Protein AF-A0A4W6DN76-F1 (afdb_monomer_lite)

Structure (mmCIF, N/CA/C/O backbone):
data_AF-A0A4W6DN76-F1
#
_entry.id   AF-A0A4W6DN76-F1
#
loop_
_atom_site.group_PDB
_atom_site.id
_atom_site.type_symbol
_atom_site.label_atom_id
_atom_site.label_alt_id
_atom_site.label_comp_id
_atom_site.label_asym_id
_atom_site.label_entity_id
_atom_site.label_seq_id
_atom_site.pdbx_PDB_ins_code
_atom_site.Cartn_x
_atom_site.Cartn_y
_atom_site.Cartn_z
_atom_site.occupancy
_atom_site.B_iso_or_equiv
_atom_site.auth_seq_id
_atom_site.auth_comp_id
_atom_site.auth_asym_id
_atom_site.auth_atom_id
_atom_site.pdbx_PDB_model_num
ATOM 1 N N . PRO A 1 1 ? 20.390 -50.472 50.855 1.00 41.38 1 PRO A N 1
ATOM 2 C CA . PRO A 1 1 ? 21.170 -49.741 49.828 1.00 41.38 1 PRO A CA 1
ATOM 3 C C . PRO A 1 1 ? 20.383 -49.609 48.509 1.00 41.38 1 PRO A C 1
ATOM 5 O O . PRO A 1 1 ? 20.386 -50.515 47.685 1.00 41.38 1 PRO A O 1
ATOM 8 N N . ARG A 1 2 ? 19.656 -48.501 48.333 1.00 34.47 2 ARG A N 1
ATOM 9 C CA . ARG A 1 2 ? 19.094 -48.092 47.037 1.00 34.47 2 ARG A CA 1
ATOM 10 C C . ARG A 1 2 ? 19.470 -46.628 46.821 1.00 34.47 2 ARG A C 1
ATOM 12 O O . ARG A 1 2 ? 18.973 -45.756 47.530 1.00 34.47 2 ARG A O 1
ATOM 19 N N . SER A 1 3 ? 20.413 -46.391 45.914 1.00 37.88 3 SER A N 1
ATOM 20 C CA . SER A 1 3 ? 20.831 -45.065 45.466 1.00 37.88 3 SER A CA 1
ATOM 21 C C . SER A 1 3 ? 19.816 -44.511 44.464 1.00 37.88 3 SER A C 1
ATOM 23 O O . SER A 1 3 ? 19.275 -45.227 43.624 1.00 37.88 3 SER A O 1
ATOM 25 N N . LYS A 1 4 ? 19.518 -43.225 44.637 1.00 44.22 4 LYS A N 1
ATOM 26 C CA . LYS A 1 4 ? 18.485 -42.454 43.948 1.00 44.22 4 LYS A CA 1
ATOM 27 C C . LYS A 1 4 ? 19.027 -41.911 42.622 1.00 44.22 4 LYS A C 1
ATOM 29 O O . LYS A 1 4 ? 20.122 -41.357 42.595 1.00 44.22 4 LYS A O 1
ATOM 34 N N . LEU A 1 5 ? 18.229 -42.015 41.559 1.00 43.16 5 LEU A N 1
ATOM 35 C CA . LEU A 1 5 ? 18.344 -41.170 40.370 1.00 43.16 5 LEU A CA 1
ATOM 36 C C . LEU A 1 5 ? 17.807 -39.776 40.717 1.00 43.16 5 LEU A C 1
ATOM 38 O O . LEU A 1 5 ? 16.732 -39.643 41.300 1.00 43.16 5 LEU A O 1
ATOM 42 N N . ALA A 1 6 ? 18.586 -38.749 40.389 1.00 47.53 6 ALA A N 1
ATOM 43 C CA . ALA A 1 6 ? 18.226 -37.353 40.564 1.00 47.53 6 ALA A CA 1
ATOM 44 C C . ALA A 1 6 ? 17.409 -36.869 39.358 1.00 47.53 6 ALA A C 1
ATOM 46 O O . ALA A 1 6 ? 17.928 -36.808 38.245 1.00 47.53 6 ALA A O 1
ATOM 47 N N . CYS A 1 7 ? 16.160 -36.469 39.589 1.00 38.31 7 CYS A N 1
ATOM 48 C CA . CYS A 1 7 ? 15.417 -35.611 38.671 1.00 38.31 7 CYS A CA 1
ATOM 49 C C . CYS A 1 7 ? 15.241 -34.247 39.343 1.00 38.31 7 CYS A C 1
ATOM 51 O O . CYS A 1 7 ? 14.707 -34.151 40.445 1.00 38.31 7 CYS A O 1
ATOM 53 N N . LYS A 1 8 ? 15.778 -33.215 38.686 1.00 49.44 8 LYS A N 1
ATOM 54 C CA . LYS A 1 8 ? 15.686 -31.803 39.066 1.00 49.44 8 LYS A CA 1
ATOM 55 C C . LYS A 1 8 ? 14.226 -31.347 39.025 1.00 49.44 8 LYS A C 1
ATOM 57 O O . LYS A 1 8 ? 13.545 -31.571 38.029 1.00 49.44 8 LYS A O 1
ATOM 62 N N . GLU A 1 9 ? 13.787 -30.698 40.094 1.00 46.81 9 GLU A N 1
ATOM 63 C CA . GLU A 1 9 ? 12.462 -30.091 40.230 1.00 46.81 9 GLU A CA 1
ATOM 64 C C . GLU A 1 9 ? 12.404 -28.741 39.484 1.00 46.81 9 GLU A C 1
ATOM 66 O O . GLU A 1 9 ? 13.397 -28.010 39.418 1.00 46.81 9 GLU A O 1
ATOM 71 N N . ASN A 1 10 ? 11.257 -28.445 38.869 1.00 44.97 10 ASN A N 1
ATOM 72 C CA . ASN A 1 10 ? 11.025 -27.298 37.988 1.00 44.97 10 ASN A CA 1
ATOM 73 C C . ASN A 1 10 ? 10.686 -26.032 38.818 1.00 44.97 10 ASN A C 1
ATOM 75 O O . ASN A 1 10 ? 9.821 -26.114 39.689 1.00 44.97 10 ASN A O 1
ATOM 79 N N . PRO A 1 11 ? 11.288 -24.848 38.572 1.00 47.25 11 PRO A N 1
ATOM 80 C CA . PRO A 1 11 ? 11.144 -23.673 39.448 1.00 47.25 11 PRO A CA 1
ATOM 81 C C . PRO A 1 11 ? 9.761 -22.993 39.476 1.00 47.25 11 PRO A C 1
ATOM 83 O O . PRO A 1 11 ? 9.604 -21.987 40.167 1.00 47.25 11 PRO A O 1
ATOM 86 N N . PHE A 1 12 ? 8.772 -23.494 38.731 1.00 45.44 12 PHE A N 1
ATOM 87 C CA . PHE A 1 12 ? 7.477 -22.829 38.536 1.00 45.44 12 PHE A CA 1
ATOM 88 C C . PHE A 1 12 ? 6.324 -23.373 39.400 1.00 45.44 12 PHE A C 1
ATOM 90 O O . PHE A 1 12 ? 5.246 -22.784 39.398 1.00 45.44 12 PHE A O 1
ATOM 97 N N . ASP A 1 13 ? 6.538 -24.409 40.217 1.00 49.66 13 ASP A N 1
ATOM 98 C CA . ASP A 1 13 ? 5.486 -25.004 41.063 1.00 49.66 13 ASP A CA 1
ATOM 99 C C . ASP A 1 13 ? 5.301 -24.318 42.434 1.00 49.66 13 ASP A C 1
ATOM 101 O O . ASP A 1 13 ? 5.052 -24.958 43.458 1.00 49.66 13 ASP A O 1
ATOM 105 N N . ARG A 1 14 ? 5.360 -22.982 42.492 1.00 55.00 14 ARG A N 1
ATOM 106 C CA . ARG A 1 14 ? 4.933 -22.241 43.695 1.00 55.00 14 ARG A CA 1
ATOM 107 C C . ARG A 1 14 ? 3.473 -21.815 43.576 1.00 55.00 14 ARG A C 1
ATOM 109 O O . ARG A 1 14 ? 3.169 -20.722 43.108 1.00 55.00 14 ARG A O 1
ATOM 116 N N . LYS A 1 15 ? 2.556 -22.650 44.074 1.00 50.84 15 LYS A N 1
ATOM 117 C CA . LYS A 1 15 ? 1.187 -22.205 44.390 1.00 50.84 15 LYS A CA 1
ATOM 118 C C . LYS A 1 15 ? 1.227 -21.249 45.595 1.00 50.84 15 LYS A C 1
ATOM 120 O O . LYS A 1 15 ? 1.757 -21.646 46.634 1.00 50.84 15 LYS A O 1
ATOM 125 N N . PRO A 1 16 ? 0.658 -20.031 45.530 1.00 42.47 16 PRO A N 1
ATOM 126 C CA . PRO A 1 16 ? 0.546 -19.189 46.710 1.00 42.47 16 PRO A CA 1
ATOM 127 C C . PRO A 1 16 ? -0.619 -19.673 47.582 1.00 42.47 16 PRO A C 1
ATOM 129 O O . PRO A 1 16 ? -1.771 -19.716 47.147 1.00 42.47 16 PRO A O 1
ATOM 132 N N . ALA A 1 17 ? -0.318 -20.037 48.828 1.00 42.31 17 ALA A N 1
ATOM 133 C CA . ALA A 1 17 ? -1.321 -20.290 49.852 1.00 42.31 17 ALA A CA 1
ATOM 134 C C . ALA A 1 17 ? -2.052 -18.976 50.182 1.00 42.31 17 ALA A C 1
ATOM 136 O O . ALA A 1 17 ? -1.444 -18.013 50.645 1.00 42.31 17 ALA A O 1
ATOM 137 N N . ARG A 1 18 ? -3.366 -18.924 49.930 1.00 40.91 18 ARG A N 1
ATOM 138 C CA . ARG A 1 18 ? -4.238 -17.819 50.350 1.00 40.91 18 ARG A CA 1
ATOM 139 C C . ARG A 1 18 ? -4.430 -17.869 51.866 1.00 40.91 18 ARG A C 1
ATOM 141 O O . ARG A 1 18 ? -5.224 -18.665 52.364 1.00 40.91 18 ARG A O 1
ATOM 148 N N . THR A 1 19 ? -3.759 -16.989 52.596 1.00 39.28 19 THR A N 1
ATOM 149 C CA . THR A 1 19 ? -4.074 -16.715 54.001 1.00 39.28 19 THR A CA 1
ATOM 150 C C . THR A 1 19 ? -5.356 -15.879 54.060 1.00 39.28 19 THR A C 1
ATOM 152 O O . THR A 1 19 ? -5.411 -14.770 53.532 1.00 39.28 19 THR A O 1
ATOM 155 N N . ARG A 1 20 ? -6.423 -16.421 54.659 1.00 42.38 20 ARG A N 1
ATOM 156 C CA . ARG A 1 20 ? -7.645 -15.665 54.979 1.00 42.38 20 ARG A CA 1
ATOM 157 C C . ARG A 1 20 ? -7.346 -14.708 56.134 1.00 42.38 20 ARG A C 1
ATOM 159 O O . ARG A 1 20 ? -7.230 -15.158 57.270 1.00 42.38 20 ARG A O 1
ATOM 166 N N . SER A 1 21 ? -7.307 -13.410 55.864 1.00 36.47 21 SER A N 1
ATOM 167 C CA . SER A 1 21 ? -7.378 -12.390 56.912 1.00 36.47 21 SER A CA 1
ATOM 168 C C . SER A 1 21 ? -8.845 -12.059 57.183 1.00 36.47 21 SER A C 1
ATOM 170 O O . SER A 1 21 ? -9.542 -11.542 56.313 1.00 36.47 21 SER A O 1
ATOM 172 N N . LYS A 1 22 ? -9.329 -12.396 58.383 1.00 46.47 22 LYS A N 1
ATOM 173 C CA . LYS A 1 22 ? -10.552 -11.820 58.949 1.00 46.47 22 LYS A CA 1
ATOM 174 C C . LYS A 1 22 ? -10.162 -10.527 59.657 1.00 46.47 22 LYS A C 1
ATOM 176 O O . LYS A 1 22 ? -9.510 -10.579 60.696 1.00 46.47 22 LYS A O 1
ATOM 181 N N . THR A 1 23 ? -10.613 -9.397 59.133 1.00 34.38 23 THR A N 1
ATOM 182 C CA . THR A 1 23 ? -10.644 -8.133 59.868 1.00 34.38 23 THR A CA 1
ATOM 183 C C . THR A 1 23 ? -12.012 -7.518 59.620 1.00 34.38 23 THR A C 1
ATOM 185 O O . THR A 1 23 ? -12.270 -6.972 58.555 1.00 34.38 23 THR A O 1
ATOM 188 N N . PHE A 1 24 ? -12.913 -7.699 60.585 1.00 43.53 24 PHE A N 1
ATOM 189 C CA . PHE A 1 24 ? -14.097 -6.862 60.729 1.00 43.53 24 PHE A CA 1
ATOM 190 C C . PHE A 1 24 ? -13.636 -5.567 61.390 1.00 43.53 24 PHE A C 1
ATOM 192 O O . PHE A 1 24 ? -13.187 -5.607 62.534 1.00 43.53 24 PHE A O 1
ATOM 199 N N . GLN A 1 25 ? -13.725 -4.453 60.672 1.00 46.41 25 GLN A N 1
ATOM 200 C CA . GLN A 1 25 ? -13.856 -3.131 61.272 1.00 46.41 25 GLN A CA 1
ATOM 201 C C . GLN A 1 25 ? -14.859 -2.344 60.434 1.00 46.41 25 GLN A C 1
ATOM 203 O O . GLN A 1 25 ? -14.618 -2.052 59.264 1.00 46.41 25 GLN A O 1
ATOM 208 N N . ASP A 1 26 ? -16.003 -2.073 61.054 1.00 47.00 26 ASP A N 1
ATOM 209 C CA . ASP A 1 26 ? -17.029 -1.163 60.575 1.00 47.00 26 ASP A CA 1
ATOM 210 C C . ASP A 1 26 ? -16.447 0.254 60.483 1.00 47.00 26 ASP A C 1
ATOM 212 O O . ASP A 1 26 ? -16.054 0.849 61.488 1.00 47.00 26 ASP A O 1
ATOM 216 N N . LEU A 1 27 ? -16.393 0.795 59.267 1.00 37.59 27 LEU A N 1
ATOM 217 C CA . LEU A 1 27 ? -16.105 2.200 58.986 1.00 37.59 27 LEU A CA 1
ATOM 218 C C . LEU A 1 27 ? -17.297 2.773 58.204 1.00 37.59 27 LEU A C 1
ATOM 220 O O . LEU A 1 27 ? -17.715 2.157 57.220 1.00 37.59 27 LEU A O 1
ATOM 224 N N . PRO A 1 28 ? -17.856 3.935 58.591 1.00 42.47 28 PRO A N 1
ATOM 225 C CA . PRO A 1 28 ? -18.898 4.574 57.805 1.00 42.47 28 PRO A CA 1
ATOM 226 C C . PRO A 1 28 ? -18.297 5.046 56.478 1.00 42.47 28 PRO A C 1
ATOM 228 O O . PRO A 1 28 ? -17.459 5.949 56.442 1.00 42.47 28 PRO A O 1
ATOM 231 N N . SER A 1 29 ? -18.729 4.415 55.385 1.00 44.88 29 SER A N 1
ATOM 232 C CA . SER A 1 29 ? -18.391 4.800 54.015 1.00 44.88 29 SER A CA 1
ATOM 233 C C . SER A 1 29 ? -18.985 6.174 53.703 1.00 44.88 29 SER A C 1
ATOM 235 O O . SER A 1 29 ? -20.097 6.288 53.197 1.00 44.88 29 SER A O 1
ATOM 237 N N . SER A 1 30 ? -18.220 7.223 53.991 1.00 42.47 30 SER A N 1
ATOM 238 C CA . SER A 1 30 ? -18.401 8.563 53.426 1.00 42.47 30 SER A CA 1
ATOM 239 C C . SER A 1 30 ? -17.428 8.764 52.264 1.00 42.47 30 SER A C 1
ATOM 241 O O . SER A 1 30 ? -16.688 9.741 52.194 1.00 42.47 30 SER A O 1
ATOM 243 N N . HIS A 1 31 ? -17.392 7.809 51.333 1.00 43.50 31 HIS A N 1
ATOM 244 C CA . HIS A 1 31 ? -16.813 8.097 50.030 1.00 43.50 31 HIS A CA 1
ATOM 245 C C . HIS A 1 31 ? -17.788 9.028 49.301 1.00 43.50 31 HIS A C 1
ATOM 247 O O . HIS A 1 31 ? -18.948 8.641 49.135 1.00 43.50 31 HIS A O 1
ATOM 253 N N . PRO A 1 32 ? -17.378 10.241 48.878 1.00 42.91 32 PRO A N 1
ATOM 254 C CA . PRO A 1 32 ? -18.158 10.972 47.894 1.00 42.91 32 PRO A CA 1
ATOM 255 C C . PRO A 1 32 ? -18.323 10.026 46.707 1.00 42.91 32 PRO A C 1
ATOM 257 O O . PRO A 1 32 ? -17.335 9.470 46.218 1.00 42.91 32 PRO A O 1
ATOM 260 N N . SER A 1 33 ? -19.576 9.768 46.334 1.00 46.94 33 SER A N 1
ATOM 261 C CA . SER A 1 33 ? -19.955 9.002 45.151 1.00 46.94 33 SER A CA 1
ATOM 262 C C . SER A 1 33 ? -19.021 9.402 44.019 1.00 46.94 33 SER A C 1
ATOM 264 O O . SER A 1 33 ? -18.997 10.567 43.615 1.00 46.94 33 SER A O 1
ATOM 266 N N . SER A 1 34 ? -18.161 8.464 43.610 1.00 49.28 34 SER A N 1
ATOM 267 C CA . SER A 1 34 ? -17.229 8.695 42.513 1.00 49.28 34 SER A CA 1
ATOM 268 C C . SER A 1 34 ? -18.039 9.213 41.323 1.00 49.28 34 SER A C 1
ATOM 270 O O . SER A 1 34 ? -19.121 8.671 41.089 1.00 49.28 34 SER A O 1
ATOM 272 N N . PRO A 1 35 ? -17.584 10.267 40.618 1.00 58.06 35 PRO A N 1
ATOM 273 C CA . PRO A 1 35 ? -18.273 10.737 39.422 1.00 58.06 35 PRO A CA 1
ATOM 274 C C . PRO A 1 35 ? -18.477 9.530 38.508 1.00 58.06 35 PRO A C 1
ATOM 276 O O . PRO A 1 35 ? -17.520 8.809 38.239 1.00 58.06 35 PRO A O 1
ATOM 279 N N . GLU A 1 36 ? -19.735 9.263 38.159 1.00 57.53 36 GLU A N 1
ATOM 280 C CA . GLU A 1 36 ? -20.284 7.911 38.000 1.00 57.53 36 GLU A CA 1
ATOM 281 C C . GLU A 1 36 ? -19.543 6.965 37.039 1.00 57.53 36 GLU A C 1
ATOM 283 O O . GLU A 1 36 ? -19.786 5.770 37.123 1.00 57.53 36 GLU A O 1
ATOM 288 N N . HIS A 1 37 ? -18.636 7.413 36.160 1.00 56.19 37 HIS A N 1
ATOM 289 C CA . HIS A 1 37 ? -18.026 6.550 35.144 1.00 56.19 37 HIS A CA 1
ATOM 290 C C . HIS A 1 37 ? -16.605 6.978 34.701 1.00 56.19 37 HIS A C 1
ATOM 292 O O . HIS A 1 37 ? -16.447 7.888 33.889 1.00 56.19 37 HIS A O 1
ATOM 298 N N . GLY A 1 38 ? -15.590 6.226 35.159 1.00 62.25 38 GLY A N 1
ATOM 299 C CA . GLY A 1 38 ? -14.307 5.984 34.468 1.00 62.25 38 GLY A CA 1
ATOM 300 C C . GLY A 1 38 ? -13.213 7.066 34.502 1.00 62.25 38 GLY A C 1
ATOM 301 O O . GLY A 1 38 ? -13.465 8.266 34.462 1.00 62.25 38 GLY A O 1
ATOM 302 N N . PHE A 1 39 ? -11.947 6.628 34.534 1.00 64.56 39 PHE A N 1
ATOM 303 C CA . PHE A 1 39 ? -10.786 7.483 34.242 1.00 64.56 39 PHE A CA 1
ATOM 304 C C . PHE A 1 39 ? -10.893 8.078 32.821 1.00 64.56 39 PHE A C 1
ATOM 306 O O . PHE A 1 39 ? -11.495 7.443 31.954 1.00 64.56 39 PHE A O 1
ATOM 313 N N . PRO A 1 40 ? -10.270 9.240 32.532 1.00 75.94 40 PRO A N 1
ATOM 314 C CA . PRO A 1 40 ? -10.310 9.841 31.202 1.00 75.94 40 PRO A CA 1
ATOM 315 C C . PRO A 1 40 ? -9.872 8.849 30.121 1.00 75.94 40 PRO A C 1
ATOM 317 O O . PRO A 1 40 ? -8.738 8.360 30.127 1.00 75.94 40 PRO A O 1
ATOM 320 N N . LEU A 1 41 ? -10.768 8.559 29.178 1.00 82.69 41 LEU A N 1
ATOM 321 C CA . LEU A 1 41 ? -10.461 7.697 28.046 1.00 82.69 41 LEU A CA 1
ATOM 322 C C . LEU A 1 41 ? -9.548 8.442 27.077 1.00 82.69 41 LEU A C 1
ATOM 324 O O . LEU A 1 41 ? -9.956 9.390 26.408 1.00 82.69 41 LEU A O 1
ATOM 328 N N . ILE A 1 42 ? -8.299 7.993 26.997 1.00 85.19 42 ILE A N 1
ATOM 329 C CA . ILE A 1 42 ? -7.301 8.529 26.074 1.00 85.19 42 ILE A CA 1
ATOM 330 C C . ILE A 1 42 ? -7.172 7.565 24.899 1.00 85.19 42 ILE A C 1
ATOM 332 O O . ILE A 1 42 ? -6.862 6.379 25.067 1.00 85.19 42 ILE A O 1
ATOM 336 N N . LYS A 1 43 ? -7.390 8.088 23.693 1.00 86.69 43 LYS A N 1
ATOM 337 C CA . LYS A 1 43 ? -7.110 7.365 22.456 1.00 86.69 43 LYS A CA 1
ATOM 338 C C . LYS A 1 43 ? -5.601 7.210 22.292 1.00 86.69 43 LYS A C 1
ATOM 340 O O . LYS A 1 43 ? -4.850 8.181 22.414 1.00 86.69 43 LYS A O 1
ATOM 345 N N . ARG A 1 44 ? -5.144 5.989 22.007 1.00 87.25 44 ARG A N 1
ATOM 346 C CA . ARG A 1 44 ? -3.725 5.754 21.720 1.00 87.25 44 ARG A CA 1
ATOM 347 C C . ARG A 1 44 ? -3.330 6.470 20.430 1.00 87.25 44 ARG A C 1
ATOM 349 O O . ARG A 1 44 ? -4.084 6.474 19.460 1.00 87.25 44 ARG A O 1
ATOM 356 N N . LYS A 1 45 ? -2.124 7.032 20.401 1.00 84.56 45 LYS A N 1
ATOM 357 C CA . LYS A 1 45 ? -1.504 7.446 19.140 1.00 84.56 45 LYS A CA 1
ATOM 358 C C . LYS A 1 45 ? -0.991 6.195 18.435 1.00 84.56 45 LYS A C 1
ATOM 360 O O . LYS A 1 45 ? -0.333 5.370 19.068 1.00 84.56 45 LYS A O 1
ATOM 365 N N . VAL A 1 46 ? -1.300 6.046 17.152 1.00 81.38 46 VAL A N 1
ATOM 366 C CA . VAL A 1 46 ? -0.707 4.988 16.330 1.00 81.38 46 VAL A CA 1
ATOM 367 C C . VAL A 1 46 ? 0.740 5.385 16.064 1.00 81.38 46 VAL A C 1
ATOM 369 O O . VAL A 1 46 ? 1.005 6.345 15.351 1.00 81.38 46 VAL A O 1
ATOM 372 N N . GLN A 1 47 ? 1.670 4.700 16.723 1.00 68.06 47 GLN A N 1
ATOM 373 C CA . GLN A 1 47 ? 3.093 4.744 16.405 1.00 68.06 47 GLN A CA 1
ATOM 374 C C . GLN A 1 47 ? 3.465 3.340 15.949 1.00 68.06 47 GLN A C 1
ATOM 376 O O . GLN A 1 47 ? 3.593 2.432 16.766 1.00 68.06 47 GLN A O 1
ATOM 381 N N . THR A 1 48 ? 3.527 3.137 14.640 1.00 61.06 48 THR A N 1
ATOM 382 C CA . THR A 1 48 ? 3.960 1.869 14.053 1.00 61.06 48 THR A CA 1
ATOM 383 C C . THR A 1 48 ? 5.483 1.790 14.140 1.00 61.06 48 THR A C 1
ATOM 385 O O . THR A 1 48 ? 6.166 2.791 13.926 1.00 61.06 48 THR A O 1
ATOM 388 N N . ASP A 1 49 ? 6.035 0.598 14.386 1.00 57.91 49 ASP A N 1
ATOM 389 C CA . ASP A 1 49 ? 7.491 0.359 14.431 1.00 57.91 49 ASP A CA 1
ATOM 390 C C . ASP A 1 49 ? 8.208 0.725 13.106 1.00 57.91 49 ASP A C 1
ATOM 392 O O . ASP A 1 49 ? 9.428 0.873 13.061 1.00 57.91 49 ASP A O 1
ATOM 396 N N . GLN A 1 50 ? 7.443 0.910 12.022 1.00 57.84 50 GLN A N 1
ATOM 397 C CA . GLN A 1 50 ? 7.860 1.503 10.749 1.00 57.84 50 GLN A CA 1
ATOM 398 C C . GLN A 1 50 ? 7.314 2.935 10.643 1.00 57.84 50 GLN A C 1
ATOM 400 O O . GLN A 1 50 ? 6.313 3.191 9.978 1.00 57.84 50 GLN A O 1
ATOM 405 N N . CYS A 1 51 ? 7.961 3.870 11.335 1.00 58.19 51 CYS A N 1
ATOM 406 C CA . CYS A 1 51 ? 7.645 5.297 11.301 1.00 58.19 51 CYS A CA 1
ATOM 407 C C . CYS A 1 51 ? 8.068 5.919 9.954 1.00 58.19 51 CYS A C 1
ATOM 409 O O . CYS A 1 51 ? 9.093 6.589 9.876 1.00 58.19 51 CYS A O 1
ATOM 411 N N . VAL A 1 52 ? 7.322 5.649 8.882 1.00 76.25 52 VAL A N 1
ATOM 412 C CA . VAL A 1 52 ? 7.382 6.456 7.653 1.00 76.25 52 VAL A CA 1
ATOM 413 C C . VAL A 1 52 ? 6.173 7.370 7.671 1.00 76.25 52 VAL A C 1
ATOM 415 O O . VAL A 1 52 ? 5.046 6.894 7.837 1.00 76.25 52 VAL A O 1
ATOM 418 N N . SER A 1 53 ? 6.384 8.676 7.546 1.00 87.00 53 SER A N 1
ATOM 419 C CA . SER A 1 53 ? 5.262 9.611 7.566 1.00 87.00 53 SER A CA 1
ATOM 420 C C . SER A 1 53 ? 4.394 9.442 6.315 1.00 87.00 53 SER A C 1
ATOM 422 O O . SER A 1 53 ? 4.858 9.037 5.248 1.00 87.00 53 SER A O 1
ATOM 424 N N . THR A 1 54 ? 3.107 9.767 6.421 1.00 86.31 54 THR A N 1
ATOM 425 C CA . THR A 1 54 ? 2.206 9.762 5.259 1.00 86.31 54 THR A CA 1
ATOM 426 C C . THR A 1 54 ? 2.704 10.700 4.155 1.00 86.31 54 THR A C 1
ATOM 428 O O . THR A 1 54 ? 2.550 10.396 2.975 1.00 86.31 54 THR A O 1
ATOM 431 N N . GLU A 1 55 ? 3.342 11.807 4.535 1.00 88.88 55 GLU A N 1
ATOM 432 C CA . GLU A 1 55 ? 3.940 12.785 3.623 1.00 88.88 55 GLU A CA 1
ATOM 433 C C . GLU A 1 55 ? 5.125 12.185 2.853 1.00 88.88 55 GLU A C 1
ATOM 435 O O . GLU A 1 55 ? 5.207 12.334 1.634 1.00 88.88 55 GLU A O 1
ATOM 440 N N . GLU A 1 56 ? 5.999 11.439 3.533 1.00 91.62 56 GLU A N 1
ATOM 441 C CA . GLU A 1 56 ? 7.121 10.726 2.909 1.00 91.62 56 GLU A CA 1
ATOM 442 C C . GLU A 1 56 ? 6.636 9.671 1.910 1.00 91.62 56 GLU A C 1
ATOM 444 O O . GLU A 1 56 ? 7.169 9.586 0.803 1.00 91.62 56 GLU A O 1
ATOM 449 N N . LEU A 1 57 ? 5.590 8.909 2.254 1.00 92.12 57 LEU A N 1
ATOM 450 C CA . LEU A 1 57 ? 5.003 7.926 1.337 1.00 92.12 57 LEU A CA 1
ATOM 451 C C . LEU A 1 57 ? 4.424 8.588 0.088 1.00 92.12 57 LEU A C 1
ATOM 453 O O . LEU A 1 57 ? 4.665 8.121 -1.023 1.00 92.12 57 LEU A O 1
ATOM 457 N N . GLN A 1 58 ? 3.679 9.681 0.256 1.00 92.50 58 GLN A N 1
ATOM 458 C CA . GLN A 1 58 ? 3.097 10.416 -0.867 1.00 92.50 58 GLN A CA 1
ATOM 459 C C . GLN A 1 58 ? 4.175 11.023 -1.768 1.00 92.50 58 GLN A C 1
ATOM 461 O O . GLN A 1 58 ? 4.053 10.971 -2.994 1.00 92.50 58 GLN A O 1
ATOM 466 N N . ALA A 1 59 ? 5.243 11.562 -1.176 1.00 95.44 59 ALA A N 1
ATOM 467 C CA . ALA A 1 59 ? 6.381 12.075 -1.923 1.00 95.44 59 ALA A CA 1
ATOM 468 C C . ALA A 1 59 ? 7.069 10.965 -2.733 1.00 95.44 59 ALA A C 1
ATOM 470 O O . ALA A 1 59 ? 7.356 11.161 -3.915 1.00 95.44 59 ALA A O 1
ATOM 471 N N . GLU A 1 60 ? 7.284 9.790 -2.133 1.00 96.19 60 GLU A N 1
ATOM 472 C CA . GLU A 1 60 ? 7.894 8.652 -2.823 1.00 96.19 60 GLU A CA 1
ATOM 473 C C . GLU A 1 60 ? 7.007 8.125 -3.961 1.00 96.19 60 GLU A C 1
ATOM 475 O O . GLU A 1 60 ? 7.508 7.888 -5.059 1.00 96.19 60 GLU A O 1
ATOM 480 N N . MET A 1 61 ? 5.691 8.008 -3.752 1.00 95.81 61 MET A N 1
ATOM 481 C CA . MET A 1 61 ? 4.746 7.619 -4.809 1.00 95.81 61 MET A CA 1
ATOM 482 C C . MET A 1 61 ? 4.796 8.591 -5.996 1.00 95.81 61 MET A C 1
ATOM 484 O O . MET A 1 61 ? 4.933 8.165 -7.142 1.00 95.81 61 MET A O 1
ATOM 488 N N . GLY A 1 62 ? 4.777 9.901 -5.729 1.00 96.94 62 GLY A N 1
ATOM 489 C CA . GLY A 1 62 ? 4.871 10.914 -6.783 1.00 96.94 62 GLY A CA 1
ATOM 490 C C . GLY A 1 62 ? 6.211 10.899 -7.528 1.00 96.94 62 GLY A C 1
ATOM 491 O O . GLY A 1 62 ? 6.273 11.245 -8.708 1.00 96.94 62 GLY A O 1
ATOM 492 N N . GLU A 1 63 ? 7.295 10.490 -6.870 1.00 97.75 63 GLU A N 1
ATOM 493 C CA . GLU A 1 63 ? 8.590 10.291 -7.521 1.00 97.75 63 GLU A CA 1
ATOM 494 C C . GLU A 1 63 ? 8.602 9.030 -8.400 1.00 97.75 63 GLU A C 1
ATOM 496 O O . GLU A 1 63 ? 9.082 9.079 -9.536 1.00 97.75 63 GLU A O 1
ATOM 501 N N . LEU A 1 64 ? 8.010 7.922 -7.941 1.00 97.12 64 LEU A N 1
ATOM 502 C CA . LEU A 1 64 ? 7.859 6.715 -8.760 1.00 97.12 64 LEU A CA 1
ATOM 503 C C . LEU A 1 64 ? 7.036 6.973 -10.024 1.00 97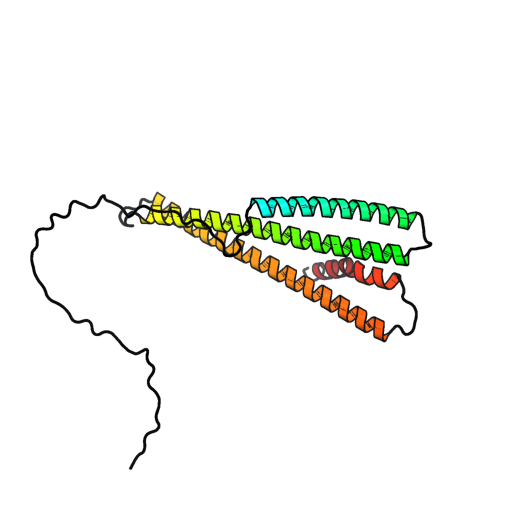.12 64 LEU A C 1
ATOM 505 O O . LEU A 1 64 ? 7.408 6.475 -11.088 1.00 97.12 64 LEU A O 1
ATOM 509 N N . ASP A 1 65 ? 5.975 7.777 -9.942 1.00 97.06 65 ASP A N 1
ATOM 510 C CA . ASP A 1 65 ? 5.159 8.149 -11.102 1.00 97.06 65 ASP A CA 1
ATOM 511 C C . ASP A 1 65 ? 5.982 8.890 -12.164 1.00 97.06 65 ASP A C 1
ATOM 513 O O . ASP A 1 65 ? 5.926 8.559 -13.354 1.00 97.06 65 ASP A O 1
ATOM 517 N N . LYS A 1 66 ? 6.822 9.845 -11.746 1.00 97.88 66 LYS A N 1
ATOM 518 C CA . LYS A 1 66 ? 7.737 10.556 -12.656 1.00 97.88 66 LYS A CA 1
ATOM 519 C C . LYS A 1 66 ? 8.740 9.603 -13.297 1.00 97.88 66 LYS A C 1
ATOM 521 O O . LYS A 1 66 ? 8.996 9.691 -14.499 1.00 97.88 66 LYS A O 1
ATOM 526 N N . GLN A 1 67 ? 9.300 8.681 -12.516 1.00 97.88 67 GLN A N 1
ATOM 527 C CA . GLN A 1 67 ? 10.257 7.695 -13.018 1.00 97.88 67 GLN A CA 1
ATOM 528 C C . GLN A 1 67 ? 9.605 6.718 -14.003 1.00 97.88 67 GLN A C 1
ATOM 530 O O . GLN A 1 67 ? 10.187 6.416 -15.047 1.00 97.88 67 GLN A O 1
ATOM 535 N N . LEU A 1 68 ? 8.384 6.256 -13.719 1.00 96.81 68 LEU A N 1
ATOM 536 C CA . LEU A 1 68 ? 7.604 5.406 -14.617 1.00 96.81 68 LEU A CA 1
ATOM 537 C C . LEU A 1 68 ? 7.295 6.119 -15.933 1.00 96.81 68 LEU A C 1
ATOM 539 O O . LEU A 1 68 ? 7.483 5.525 -16.997 1.00 96.81 68 LEU A O 1
ATOM 543 N N . TRP A 1 69 ? 6.898 7.389 -15.870 1.00 97.62 69 TRP A N 1
ATOM 544 C CA . TRP A 1 69 ? 6.668 8.208 -17.057 1.00 97.62 69 TRP A CA 1
ATOM 545 C C . TRP A 1 69 ? 7.946 8.373 -17.893 1.00 97.62 69 TRP A C 1
ATOM 547 O O . TRP A 1 69 ? 7.936 8.154 -19.105 1.00 97.62 69 TRP A O 1
ATOM 557 N N . ALA A 1 70 ? 9.080 8.673 -17.254 1.00 97.69 70 ALA A N 1
ATOM 558 C CA . ALA A 1 70 ? 10.364 8.801 -17.941 1.00 97.69 70 ALA A CA 1
ATOM 559 C C . ALA A 1 70 ? 10.813 7.483 -18.602 1.00 97.69 70 ALA A C 1
ATOM 561 O O . ALA A 1 70 ? 11.360 7.493 -19.708 1.00 97.69 70 ALA A O 1
ATOM 562 N N . LEU A 1 71 ? 10.566 6.337 -17.956 1.00 96.50 71 LEU A N 1
ATOM 563 C CA . LEU A 1 71 ? 10.822 5.020 -18.544 1.00 96.50 71 LEU A CA 1
ATOM 564 C C . LEU A 1 71 ? 9.918 4.723 -19.737 1.00 96.50 71 LEU A C 1
ATOM 566 O O . LEU A 1 71 ? 10.370 4.093 -20.693 1.00 96.50 71 LEU A O 1
ATOM 570 N N . GLU A 1 72 ? 8.661 5.156 -19.695 1.00 95.62 72 GLU A N 1
ATOM 571 C CA . GLU A 1 72 ? 7.744 5.015 -20.822 1.00 95.62 72 GLU A CA 1
ATOM 572 C C . GLU A 1 72 ? 8.231 5.813 -22.033 1.00 95.62 72 GLU A C 1
ATOM 574 O O . GLU A 1 72 ? 8.352 5.238 -23.115 1.00 95.62 72 GLU A O 1
ATOM 579 N N . GLN A 1 73 ? 8.623 7.078 -21.846 1.00 97.44 73 GLN A N 1
ATOM 580 C CA . GLN A 1 73 ? 9.194 7.892 -22.927 1.00 97.44 73 GLN A CA 1
ATOM 581 C C . GLN A 1 73 ? 10.459 7.256 -23.512 1.00 97.44 73 GLN A C 1
ATOM 583 O O . GLN A 1 73 ? 10.568 7.084 -24.728 1.00 97.44 73 GLN A O 1
ATOM 588 N N . ARG A 1 74 ? 11.378 6.801 -22.650 1.00 96.06 74 ARG A N 1
ATOM 589 C CA . ARG A 1 74 ? 12.590 6.090 -23.086 1.00 96.06 74 ARG A CA 1
ATOM 590 C C . ARG A 1 74 ? 12.255 4.824 -23.878 1.00 96.06 74 ARG A C 1
ATOM 592 O O . ARG A 1 74 ? 12.892 4.542 -24.890 1.00 96.06 74 ARG A O 1
ATOM 599 N N . GLY A 1 75 ? 11.244 4.071 -23.444 1.00 93.25 75 GLY A N 1
ATOM 600 C CA . GLY A 1 75 ? 10.757 2.884 -24.144 1.00 93.25 75 GLY A CA 1
ATOM 601 C C . GLY A 1 75 ? 10.198 3.200 -25.533 1.00 93.25 75 GLY A C 1
ATOM 602 O O . GLY A 1 75 ? 10.516 2.491 -26.487 1.00 93.25 75 GLY A O 1
ATOM 603 N N . VAL A 1 76 ? 9.421 4.279 -25.665 1.00 94.31 76 VAL A N 1
ATOM 604 C CA . VAL A 1 76 ? 8.875 4.750 -26.950 1.00 94.31 76 VAL A CA 1
ATOM 605 C C . VAL A 1 76 ? 9.991 5.171 -27.908 1.00 94.31 76 VAL A C 1
ATOM 607 O O . VAL A 1 76 ? 9.972 4.810 -29.084 1.00 94.31 76 VAL A O 1
ATOM 610 N N . GLU A 1 77 ? 10.991 5.906 -27.424 1.00 93.94 77 GLU A N 1
ATOM 611 C CA . GLU A 1 77 ? 12.142 6.299 -28.244 1.00 93.94 77 GLU A CA 1
ATOM 612 C C . GLU A 1 77 ? 12.966 5.097 -28.709 1.00 93.94 77 GLU A C 1
ATOM 614 O O . GLU A 1 77 ? 13.407 5.050 -29.859 1.00 93.94 77 GLU A O 1
ATOM 619 N N . LEU A 1 78 ? 13.175 4.123 -27.823 1.00 91.38 78 LEU A N 1
ATOM 620 C CA . LEU A 1 78 ? 13.917 2.909 -28.137 1.00 91.38 78 LEU A CA 1
ATOM 621 C C . LEU A 1 78 ? 13.193 2.055 -29.184 1.00 91.38 78 LEU A C 1
ATOM 623 O O . LEU A 1 78 ? 13.826 1.530 -30.098 1.00 91.38 78 LEU A O 1
ATOM 627 N N . GLU A 1 79 ? 11.867 1.964 -29.088 1.00 91.12 79 GLU A N 1
ATOM 628 C CA . GLU A 1 79 ? 11.023 1.286 -30.070 1.00 91.12 79 GLU A CA 1
ATOM 629 C C . GLU A 1 79 ? 11.112 1.950 -31.449 1.00 91.12 79 GLU A C 1
ATOM 631 O O . GLU A 1 79 ? 11.355 1.263 -32.446 1.00 91.12 79 GLU A O 1
ATOM 636 N N . ARG A 1 80 ? 11.037 3.288 -31.491 1.00 91.25 80 ARG A N 1
ATOM 637 C CA . ARG A 1 80 ? 11.194 4.067 -32.726 1.00 91.25 80 ARG A CA 1
ATOM 638 C C . ARG A 1 80 ? 12.547 3.797 -33.384 1.00 91.25 80 ARG A C 1
ATOM 640 O O . ARG A 1 80 ? 12.606 3.440 -34.557 1.00 91.25 80 ARG A O 1
ATOM 647 N N . LYS A 1 81 ? 13.636 3.872 -32.611 1.00 89.00 81 LYS A N 1
ATOM 648 C CA . LYS A 1 81 ? 14.997 3.588 -33.102 1.00 89.00 81 LYS A CA 1
ATOM 649 C C . LYS A 1 81 ? 15.136 2.163 -33.643 1.00 89.00 81 LYS A C 1
ATOM 651 O O . LYS A 1 81 ? 15.817 1.968 -34.648 1.00 89.00 81 LYS A O 1
ATOM 656 N N . LEU A 1 82 ? 14.479 1.186 -33.014 1.00 85.81 82 LEU A N 1
ATOM 657 C CA . LEU A 1 82 ? 14.498 -0.210 -33.455 1.00 85.81 82 LEU A CA 1
ATOM 658 C C . LEU A 1 82 ? 13.773 -0.406 -34.798 1.00 85.81 82 LEU A C 1
ATOM 660 O O . LEU A 1 82 ? 14.177 -1.259 -35.589 1.00 85.81 82 LEU A O 1
ATOM 664 N N . ARG A 1 83 ? 12.727 0.386 -35.081 1.00 86.62 83 ARG A N 1
ATOM 665 C CA . ARG A 1 83 ? 12.067 0.405 -36.400 1.00 86.62 83 ARG A CA 1
ATOM 666 C C . ARG A 1 83 ? 12.952 1.028 -37.474 1.00 86.62 83 ARG A C 1
ATOM 668 O O . ARG A 1 83 ? 13.003 0.504 -38.587 1.00 86.62 83 ARG A O 1
ATOM 675 N N . ASP A 1 84 ? 13.650 2.104 -37.125 1.00 86.50 84 ASP A N 1
ATOM 676 C CA . ASP A 1 84 ? 14.405 2.918 -38.079 1.00 86.50 84 ASP A CA 1
ATOM 677 C C . ASP A 1 84 ? 15.803 2.350 -38.393 1.00 86.50 84 ASP A C 1
ATOM 679 O O . ASP A 1 84 ? 16.328 2.569 -39.486 1.00 86.50 84 ASP A O 1
ATOM 683 N N . CYS A 1 85 ? 16.429 1.605 -37.469 1.00 71.94 85 CYS A N 1
ATOM 684 C CA . CYS A 1 85 ? 17.843 1.233 -37.580 1.00 71.94 85 CYS A CA 1
ATOM 685 C C . CYS A 1 85 ? 18.152 -0.204 -37.116 1.00 71.94 85 CYS A C 1
ATOM 687 O O . CYS A 1 85 ? 18.166 -0.511 -35.927 1.00 71.94 85 CYS A O 1
ATOM 689 N N . LYS A 1 86 ? 18.533 -1.081 -38.060 1.00 71.69 86 LYS A N 1
ATOM 690 C CA . LYS A 1 86 ? 18.892 -2.493 -37.785 1.00 71.69 86 LYS A CA 1
ATOM 691 C C . LYS A 1 86 ? 20.358 -2.740 -37.406 1.00 71.69 86 LYS A C 1
ATOM 693 O O . LYS A 1 86 ? 20.742 -3.855 -37.066 1.00 71.69 86 LYS A O 1
ATOM 698 N N . LYS A 1 87 ? 21.225 -1.725 -37.492 1.00 71.56 87 LYS A N 1
ATOM 699 C CA . LYS A 1 87 ? 22.681 -1.914 -37.319 1.00 71.56 87 LYS A CA 1
ATOM 700 C C . LYS A 1 87 ? 23.124 -2.097 -35.859 1.00 71.56 87 LYS A C 1
ATOM 702 O O . LYS A 1 87 ? 24.281 -2.432 -35.627 1.00 71.56 87 LYS A O 1
ATOM 707 N N . GLU A 1 88 ? 22.224 -1.941 -34.887 1.00 80.56 88 GLU A N 1
ATOM 708 C CA . GLU A 1 88 ? 22.544 -2.017 -33.450 1.00 80.56 88 GLU A CA 1
ATOM 709 C C . GLU A 1 88 ? 21.510 -2.808 -32.633 1.00 80.56 88 GLU A C 1
ATOM 711 O O . GLU A 1 88 ? 21.409 -2.632 -31.418 1.00 80.56 88 GLU A O 1
ATOM 716 N N . GLU A 1 89 ? 20.760 -3.699 -33.291 1.00 80.69 89 GLU A N 1
ATOM 717 C CA . GLU A 1 89 ? 19.646 -4.448 -32.690 1.00 80.69 89 GLU A CA 1
ATOM 718 C C . GLU A 1 89 ? 20.028 -5.117 -31.362 1.00 80.69 89 GLU A C 1
ATOM 720 O O . GLU A 1 89 ? 19.283 -5.029 -30.393 1.00 80.69 89 GLU A O 1
ATOM 725 N N . GLU A 1 90 ? 21.208 -5.736 -31.263 1.00 81.56 90 GLU A N 1
ATOM 726 C CA . GLU A 1 90 ? 21.647 -6.396 -30.025 1.00 81.56 90 GLU A CA 1
ATOM 727 C C . GLU A 1 90 ? 21.790 -5.429 -28.842 1.00 81.56 90 GLU A C 1
ATOM 729 O O . GLU A 1 90 ? 21.371 -5.758 -27.730 1.00 81.56 90 GLU A O 1
ATOM 734 N N . ARG A 1 91 ? 22.340 -4.228 -29.069 1.00 86.19 91 ARG A N 1
ATOM 735 C CA . ARG A 1 91 ? 22.473 -3.206 -28.020 1.00 86.19 91 ARG A CA 1
ATOM 736 C C . ARG A 1 91 ? 21.122 -2.628 -27.628 1.00 86.19 91 ARG A C 1
ATOM 738 O O . ARG A 1 91 ? 20.838 -2.535 -26.438 1.00 86.19 91 ARG A O 1
ATOM 745 N N . MET A 1 92 ? 20.279 -2.318 -28.610 1.00 85.44 92 MET A N 1
ATOM 746 C CA . MET A 1 92 ? 18.934 -1.793 -28.362 1.00 85.44 92 MET A CA 1
ATOM 747 C C . MET A 1 92 ? 18.059 -2.805 -27.619 1.00 85.44 92 MET A C 1
ATOM 749 O O . MET A 1 92 ? 17.306 -2.440 -26.722 1.00 85.44 92 MET A O 1
ATOM 753 N N . LEU A 1 93 ? 18.196 -4.097 -27.924 1.00 85.06 93 LEU A N 1
ATOM 754 C CA . LEU A 1 93 ? 17.505 -5.142 -27.178 1.00 85.06 93 LEU A CA 1
ATOM 755 C C . LEU A 1 93 ? 17.982 -5.204 -25.728 1.00 85.06 93 LEU A C 1
ATOM 757 O O . LEU A 1 93 ? 17.144 -5.306 -24.837 1.00 85.06 93 LEU A O 1
ATOM 761 N N . MET A 1 94 ? 19.290 -5.106 -25.463 1.00 86.62 94 MET A N 1
ATOM 762 C CA . MET A 1 94 ? 19.803 -5.022 -24.087 1.00 86.62 94 MET A CA 1
ATOM 763 C C . MET A 1 94 ? 19.235 -3.817 -23.330 1.00 86.62 94 MET A C 1
ATOM 765 O O . MET A 1 94 ? 18.807 -3.971 -22.189 1.00 86.62 94 MET A O 1
ATOM 769 N N . GLU A 1 95 ? 19.169 -2.649 -23.966 1.00 89.19 95 GLU A N 1
ATOM 770 C CA . GLU A 1 95 ? 18.561 -1.453 -23.376 1.00 89.19 95 GLU A CA 1
ATOM 771 C C . GLU A 1 95 ? 17.063 -1.654 -23.093 1.00 89.19 95 GLU A C 1
ATOM 773 O O . GLU A 1 95 ? 16.572 -1.304 -22.020 1.00 89.19 95 GLU A O 1
ATOM 778 N N . TRP A 1 96 ? 16.347 -2.331 -23.992 1.00 89.00 96 TRP A N 1
ATOM 779 C CA . TRP A 1 96 ? 14.931 -2.658 -23.825 1.00 89.00 96 TRP A CA 1
ATOM 780 C C . TRP A 1 96 ? 14.702 -3.590 -22.627 1.00 89.00 96 TRP A C 1
ATOM 782 O O . TRP A 1 96 ? 13.747 -3.415 -21.865 1.00 89.00 96 TRP A O 1
ATOM 792 N N . PHE A 1 97 ? 15.608 -4.549 -22.398 1.00 85.50 97 PHE A N 1
ATOM 793 C CA . PHE A 1 97 ? 15.588 -5.373 -21.186 1.00 85.50 97 PHE A CA 1
ATOM 794 C C . PHE A 1 97 ? 15.771 -4.546 -19.919 1.00 85.50 97 PHE A C 1
ATOM 796 O O . PHE A 1 97 ? 15.060 -4.799 -18.943 1.00 85.50 97 PHE A O 1
ATOM 803 N N . SER A 1 98 ? 16.688 -3.577 -19.928 1.00 90.88 98 SER A N 1
ATOM 804 C CA . SER A 1 98 ? 16.888 -2.667 -18.798 1.00 90.88 98 SER A CA 1
ATOM 805 C C . SER A 1 98 ? 15.620 -1.867 -18.513 1.00 90.88 98 SER A C 1
ATOM 807 O O . SER A 1 98 ? 15.139 -1.906 -17.384 1.00 90.88 98 SER A O 1
ATOM 809 N N . VAL A 1 99 ? 14.987 -1.282 -19.538 1.00 92.69 99 VAL A N 1
ATOM 810 C CA . VAL A 1 99 ? 13.718 -0.541 -19.395 1.00 92.69 99 VAL A CA 1
ATOM 811 C C . VAL A 1 99 ? 12.617 -1.416 -18.787 1.00 92.69 99 VAL A C 1
ATOM 813 O O . VAL A 1 99 ? 11.950 -1.011 -17.834 1.00 92.69 99 VAL A O 1
ATOM 816 N N . ILE A 1 100 ? 12.435 -2.646 -19.280 1.00 89.75 100 ILE A N 1
ATOM 817 C CA . ILE A 1 100 ? 11.441 -3.574 -18.720 1.00 89.75 100 ILE A CA 1
ATOM 818 C C . ILE A 1 100 ? 11.767 -3.927 -17.266 1.00 89.75 100 ILE A C 1
ATOM 820 O O . ILE A 1 100 ? 10.859 -4.014 -16.436 1.00 89.75 100 ILE A O 1
ATOM 824 N N . HIS A 1 101 ? 13.036 -4.183 -16.957 1.00 88.06 101 HIS A N 1
ATOM 825 C CA . HIS A 1 101 ? 13.459 -4.578 -15.620 1.00 88.06 101 HIS A CA 1
ATOM 826 C C . HIS A 1 101 ? 13.295 -3.433 -14.612 1.00 88.06 101 HIS A C 1
ATOM 828 O O . HIS A 1 101 ? 12.741 -3.654 -13.533 1.00 88.06 101 HIS A O 1
ATOM 834 N N . GLU A 1 102 ? 13.711 -2.222 -14.983 1.00 94.69 102 GLU A N 1
ATOM 835 C CA . GLU A 1 102 ? 13.519 -0.991 -14.213 1.00 94.69 102 GLU A CA 1
ATOM 836 C C . GLU A 1 102 ? 12.026 -0.744 -13.978 1.00 94.69 102 GLU A C 1
ATOM 838 O O . GLU A 1 102 ? 11.601 -0.657 -12.827 1.00 94.69 102 GLU A O 1
ATOM 843 N N . ARG A 1 103 ? 11.188 -0.802 -15.025 1.00 93.69 103 ARG A N 1
ATOM 844 C CA . ARG A 1 103 ? 9.729 -0.653 -14.886 1.00 93.69 103 ARG A CA 1
ATOM 845 C C . ARG A 1 103 ? 9.138 -1.683 -13.925 1.00 93.69 103 ARG A C 1
ATOM 847 O O . ARG A 1 103 ? 8.302 -1.351 -13.093 1.00 93.69 103 ARG A O 1
ATOM 854 N N . GLN A 1 104 ? 9.561 -2.945 -14.010 1.00 91.19 104 GLN A N 1
ATOM 855 C CA . GLN A 1 104 ? 9.094 -3.991 -13.093 1.00 91.19 104 GLN A CA 1
ATOM 856 C C . GLN A 1 104 ? 9.560 -3.776 -11.650 1.00 91.19 104 GLN A C 1
ATOM 858 O O . GLN A 1 104 ? 8.888 -4.252 -10.735 1.00 91.19 104 GLN A O 1
ATOM 863 N N . ALA A 1 105 ? 10.710 -3.134 -11.437 1.00 92.75 105 ALA A N 1
ATOM 864 C CA . ALA A 1 105 ? 11.177 -2.759 -10.109 1.00 92.75 105 ALA A CA 1
ATOM 865 C C . ALA A 1 105 ? 10.339 -1.621 -9.528 1.00 92.75 105 ALA A C 1
ATOM 867 O O . ALA A 1 105 ? 9.847 -1.770 -8.412 1.00 92.75 105 ALA A O 1
ATOM 868 N N . LEU A 1 106 ? 10.092 -0.570 -10.312 1.00 95.56 106 LEU A N 1
ATOM 869 C CA . LEU A 1 106 ? 9.257 0.554 -9.892 1.00 95.56 106 LEU A CA 1
ATOM 870 C C . LEU A 1 106 ? 7.820 0.119 -9.597 1.00 95.56 106 LEU A C 1
ATOM 872 O O . LEU A 1 106 ? 7.310 0.420 -8.531 1.00 95.56 106 LEU A O 1
ATOM 876 N N . VAL A 1 107 ? 7.200 -0.698 -10.457 1.00 93.50 107 VAL A N 1
ATOM 877 C CA . VAL A 1 107 ? 5.838 -1.220 -10.215 1.00 93.50 107 VAL A CA 1
ATOM 878 C C . VAL A 1 107 ? 5.761 -2.093 -8.956 1.00 93.50 107 VAL A C 1
ATOM 880 O O . VAL A 1 107 ? 4.722 -2.156 -8.307 1.00 93.50 107 VAL A O 1
ATOM 883 N N . ARG A 1 108 ? 6.836 -2.810 -8.602 1.00 93.94 108 ARG A N 1
ATOM 884 C CA . ARG A 1 108 ? 6.878 -3.543 -7.327 1.00 93.94 108 ARG A CA 1
ATOM 885 C C . ARG A 1 108 ? 6.934 -2.581 -6.148 1.00 93.94 108 ARG A C 1
ATOM 887 O O . ARG A 1 108 ? 6.184 -2.779 -5.201 1.00 93.94 108 ARG A O 1
ATOM 894 N N . ARG A 1 109 ? 7.776 -1.550 -6.237 1.00 95.56 109 ARG A N 1
ATOM 895 C CA . ARG A 1 109 ? 7.900 -0.544 -5.184 1.00 95.56 109 ARG A CA 1
ATOM 896 C C . ARG A 1 109 ? 6.603 0.244 -4.989 1.00 95.56 109 ARG A C 1
ATOM 898 O O . ARG A 1 109 ? 6.168 0.402 -3.859 1.00 95.56 109 ARG A O 1
ATOM 905 N N . ASP A 1 110 ? 5.949 0.635 -6.074 1.00 95.44 110 ASP A N 1
ATOM 906 C CA . ASP A 1 110 ? 4.653 1.318 -6.052 1.00 95.44 110 ASP A CA 1
ATOM 907 C C . ASP A 1 110 ? 3.590 0.494 -5.305 1.00 95.44 110 ASP A C 1
ATOM 909 O O . ASP A 1 110 ? 2.955 0.967 -4.365 1.00 95.44 110 ASP A O 1
ATOM 913 N N . LYS A 1 111 ? 3.484 -0.804 -5.617 1.00 95.12 111 LYS A N 1
ATOM 914 C CA . LYS A 1 111 ? 2.588 -1.715 -4.887 1.00 95.12 111 LYS A CA 1
ATOM 915 C C . LYS A 1 111 ? 2.911 -1.821 -3.399 1.00 95.12 111 LYS A C 1
ATOM 917 O O . LYS A 1 111 ? 1.991 -1.883 -2.588 1.00 95.12 111 LYS A O 1
ATOM 922 N N . GLU A 1 112 ? 4.191 -1.885 -3.038 1.00 94.69 112 GLU A N 1
ATOM 923 C CA . GLU A 1 112 ? 4.610 -1.899 -1.632 1.00 94.69 112 GLU A CA 1
ATOM 924 C C . GLU A 1 112 ? 4.165 -0.620 -0.912 1.00 94.69 112 GLU A C 1
ATOM 926 O O . GLU A 1 112 ? 3.632 -0.710 0.193 1.00 94.69 112 GLU A O 1
ATOM 931 N N . LEU A 1 113 ? 4.316 0.547 -1.548 1.00 95.31 113 LEU A N 1
ATOM 932 C CA . LEU A 1 113 ? 3.866 1.827 -0.997 1.00 95.31 113 LEU A CA 1
ATOM 933 C C . LEU A 1 113 ? 2.348 1.875 -0.825 1.00 95.31 113 LEU A C 1
ATOM 935 O O . LEU A 1 113 ? 1.875 2.231 0.251 1.00 95.31 113 LEU A O 1
ATOM 939 N N . VAL A 1 114 ? 1.582 1.429 -1.824 1.00 95.31 114 VAL A N 1
ATOM 940 C CA . VAL A 1 114 ? 0.116 1.337 -1.727 1.00 95.31 114 VAL A CA 1
ATOM 941 C C . VAL A 1 114 ? -0.306 0.473 -0.538 1.00 95.31 114 VAL A C 1
ATOM 943 O O . VAL A 1 114 ? -1.210 0.846 0.216 1.00 95.31 114 VAL A O 1
ATOM 946 N N . TYR A 1 115 ? 0.350 -0.672 -0.337 1.00 95.75 115 TYR A N 1
ATOM 947 C CA . TYR A 1 115 ? 0.066 -1.536 0.805 1.00 95.75 115 TYR A CA 1
ATOM 948 C C . TYR A 1 115 ? 0.464 -0.909 2.138 1.00 95.75 115 TYR A C 1
ATOM 950 O O . TYR A 1 115 ? -0.286 -1.048 3.101 1.00 95.75 115 TYR A O 1
ATOM 958 N N . LEU A 1 116 ? 1.581 -0.187 2.194 1.00 94.06 116 LEU A N 1
ATOM 959 C CA . LEU A 1 116 ? 2.012 0.522 3.396 1.00 94.06 116 LEU A CA 1
ATOM 960 C C . LEU A 1 116 ? 1.029 1.642 3.771 1.00 94.06 116 LEU A C 1
ATOM 962 O O . LEU A 1 116 ? 0.608 1.730 4.921 1.00 94.06 116 LEU A O 1
ATOM 966 N N . THR A 1 117 ? 0.562 2.428 2.798 1.00 94.12 117 THR A N 1
ATOM 967 C CA . THR A 1 117 ? -0.492 3.428 3.021 1.00 94.12 117 THR A CA 1
ATOM 968 C C . THR A 1 117 ? -1.800 2.781 3.478 1.00 94.12 117 THR A C 1
ATOM 970 O O . THR A 1 117 ? -2.446 3.278 4.401 1.00 94.12 117 THR A O 1
ATOM 973 N N . LYS A 1 118 ? -2.208 1.658 2.866 1.00 95.56 118 LYS A N 1
ATOM 974 C CA . LYS A 1 118 ? -3.413 0.928 3.293 1.00 95.56 118 LYS A CA 1
ATOM 975 C C . LYS A 1 118 ? -3.270 0.417 4.730 1.00 95.56 118 LYS A C 1
ATOM 977 O O . LYS A 1 118 ? -4.204 0.555 5.512 1.00 95.56 118 LYS A O 1
ATOM 982 N N . GLN A 1 119 ? -2.107 -0.126 5.079 1.00 94.94 119 GLN A N 1
ATOM 983 C CA . GLN A 1 119 ? -1.795 -0.603 6.423 1.00 94.94 119 GLN A CA 1
ATOM 984 C C . GLN A 1 119 ? -1.896 0.522 7.463 1.00 94.94 119 GLN A C 1
ATOM 986 O O . GLN A 1 119 ? -2.541 0.320 8.488 1.00 94.94 119 GLN A O 1
ATOM 991 N N . GLN A 1 120 ? -1.334 1.706 7.190 1.00 93.06 120 GLN A N 1
ATOM 992 C CA . GLN A 1 120 ? -1.425 2.860 8.097 1.00 93.06 120 GLN A CA 1
ATOM 993 C C . GLN A 1 120 ? -2.879 3.254 8.374 1.00 93.06 120 GLN A C 1
ATOM 995 O O . GLN A 1 120 ? -3.277 3.374 9.530 1.00 93.06 120 GLN A O 1
ATOM 1000 N N . ARG A 1 121 ? -3.706 3.348 7.326 1.00 94.12 121 ARG A N 1
ATOM 1001 C CA . ARG A 1 121 ? -5.140 3.658 7.469 1.00 94.12 121 ARG A CA 1
ATOM 1002 C C . ARG A 1 121 ? -5.889 2.610 8.291 1.00 94.12 121 ARG A C 1
ATOM 1004 O O . ARG A 1 121 ? -6.750 2.958 9.091 1.00 94.12 121 ARG A O 1
ATOM 1011 N N . LEU A 1 122 ? -5.570 1.329 8.098 1.00 96.56 122 LEU A N 1
ATOM 1012 C CA . LEU A 1 122 ? -6.164 0.239 8.876 1.00 96.56 122 LEU A CA 1
ATOM 1013 C C . LEU A 1 122 ? -5.755 0.313 10.350 1.00 96.56 122 LEU A C 1
ATOM 1015 O O . LEU A 1 122 ? -6.583 0.074 11.219 1.00 96.56 122 LEU A O 1
ATOM 1019 N N . GLU A 1 123 ? -4.505 0.666 10.648 1.00 94.12 123 GLU A N 1
ATOM 1020 C CA . GLU A 1 123 ? -4.016 0.813 12.024 1.00 94.12 123 GLU A CA 1
ATOM 1021 C C . GLU A 1 123 ? -4.620 2.029 12.737 1.00 94.12 123 GLU A C 1
ATOM 1023 O O . GLU A 1 123 ? -4.970 1.932 13.917 1.00 94.12 123 GLU A O 1
ATOM 1028 N N . GLU A 1 124 ? -4.789 3.144 12.022 1.00 94.12 124 GLU A N 1
ATOM 1029 C CA . GLU A 1 124 ? -5.535 4.318 12.487 1.00 94.12 124 GLU A CA 1
ATOM 1030 C C . GLU A 1 124 ? -6.986 3.964 12.791 1.00 94.12 124 GLU A C 1
ATOM 1032 O O . GLU A 1 124 ? -7.453 4.215 13.905 1.00 94.12 124 GLU A O 1
ATOM 1037 N N . ARG A 1 125 ? -7.668 3.295 11.853 1.00 97.19 125 ARG A N 1
ATOM 1038 C CA . ARG A 1 125 ? -9.053 2.875 12.061 1.00 97.19 125 ARG A CA 1
ATOM 1039 C C . ARG A 1 125 ? -9.179 1.875 13.206 1.00 97.19 125 ARG A C 1
ATOM 1041 O O . ARG A 1 125 ? -10.101 1.982 14.003 1.00 97.19 125 ARG A O 1
ATOM 1048 N N . GLN A 1 126 ? -8.225 0.959 13.360 1.00 97.06 126 GLN A N 1
ATOM 1049 C CA . GLN A 1 126 ? -8.198 0.043 14.499 1.00 97.06 126 GLN A CA 1
ATOM 1050 C C . GLN A 1 126 ? -8.115 0.808 15.830 1.00 97.06 126 GLN A C 1
ATOM 1052 O O . GLN A 1 126 ? -8.797 0.455 16.788 1.00 97.06 126 GLN A O 1
ATOM 1057 N N . ALA A 1 127 ? -7.313 1.876 15.898 1.00 95.31 127 ALA A N 1
ATOM 1058 C CA . ALA A 1 127 ? -7.227 2.716 17.091 1.00 95.31 127 ALA A CA 1
ATOM 1059 C C . ALA A 1 127 ? -8.513 3.518 17.357 1.00 95.31 127 ALA A C 1
ATOM 1061 O O . ALA A 1 127 ? -8.819 3.775 18.523 1.00 95.31 127 ALA A O 1
ATOM 1062 N N . ASP A 1 128 ? -9.256 3.914 16.315 1.00 96.69 128 ASP A N 1
ATOM 1063 C CA . ASP A 1 128 ? -10.604 4.485 16.458 1.00 96.69 128 ASP A CA 1
ATOM 1064 C C . ASP A 1 128 ? -11.558 3.467 17.079 1.00 96.69 128 ASP A C 1
ATOM 1066 O O . ASP A 1 128 ? -12.143 3.730 18.124 1.00 96.69 128 ASP A O 1
ATOM 1070 N N . VAL A 1 129 ? -11.658 2.286 16.469 1.00 97.62 129 VAL A N 1
ATOM 1071 C CA . VAL A 1 129 ? -12.583 1.226 16.883 1.00 97.62 129 VAL A CA 1
ATOM 1072 C C . VAL A 1 129 ? -12.300 0.781 18.320 1.00 97.62 129 VAL A C 1
ATOM 1074 O O . VAL A 1 129 ? -13.212 0.689 19.137 1.00 97.62 129 VAL A O 1
ATOM 1077 N N . GLU A 1 130 ? -11.029 0.594 18.686 1.00 95.81 130 GLU A N 1
ATOM 1078 C CA . GLU A 1 130 ? -10.630 0.287 20.066 1.00 95.81 130 GLU A CA 1
ATOM 1079 C C . GLU A 1 130 ? -10.995 1.399 21.062 1.00 95.81 130 GLU A C 1
ATOM 1081 O O . GLU A 1 130 ? -11.317 1.120 22.219 1.00 95.81 130 GLU A O 1
ATOM 1086 N N . TYR A 1 131 ? -10.920 2.666 20.647 1.00 96.00 131 TYR A N 1
ATOM 1087 C CA . TYR A 1 131 ? -11.335 3.786 21.488 1.00 96.00 131 TYR A CA 1
ATOM 1088 C C . TYR A 1 131 ? -12.852 3.801 21.680 1.00 96.00 131 TYR A C 1
ATOM 1090 O O . TYR A 1 131 ? -13.316 3.951 22.808 1.00 96.00 131 TYR A O 1
ATOM 1098 N N . GLU A 1 132 ? -13.615 3.574 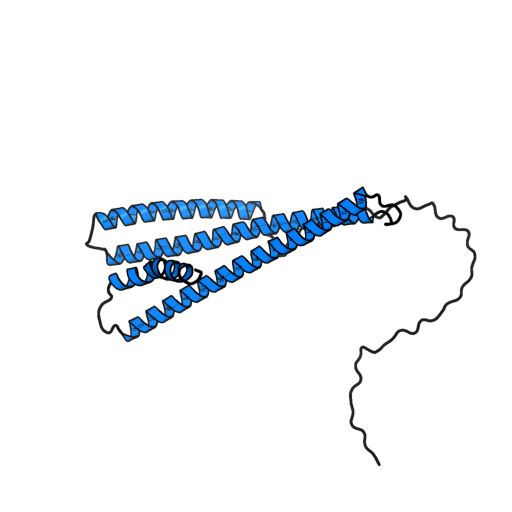20.613 1.00 95.75 132 GLU A N 1
ATOM 1099 C CA . GLU A 1 132 ? -15.073 3.475 20.670 1.00 95.75 132 GLU A CA 1
ATOM 1100 C C . GLU A 1 132 ? -15.530 2.322 21.574 1.00 95.75 132 GLU A C 1
ATOM 1102 O O . GLU A 1 132 ? -16.418 2.514 22.406 1.00 95.75 132 GLU A O 1
ATOM 1107 N N . PHE A 1 133 ? -14.859 1.166 21.515 1.00 95.75 133 PHE A N 1
ATOM 1108 C CA . PHE A 1 133 ? -15.076 0.085 22.478 1.00 95.75 133 PHE A CA 1
ATOM 1109 C C . PHE A 1 133 ? -14.861 0.547 23.915 1.00 95.75 133 PHE A C 1
ATOM 1111 O O . PHE A 1 133 ? -15.706 0.313 24.775 1.00 95.75 133 PHE A O 1
ATOM 1118 N N . ARG A 1 134 ? -13.748 1.233 24.197 1.00 94.12 134 ARG A N 1
ATOM 1119 C CA . ARG A 1 134 ? -13.484 1.743 25.550 1.00 94.12 134 ARG A CA 1
ATOM 1120 C C . ARG A 1 134 ? -14.560 2.721 26.016 1.00 94.12 134 ARG A C 1
ATOM 1122 O O . ARG A 1 134 ? -14.894 2.701 27.195 1.00 94.12 134 ARG A O 1
ATOM 1129 N N . CYS A 1 135 ? -15.103 3.547 25.121 1.00 92.25 135 CYS A N 1
ATOM 1130 C CA . CYS A 1 135 ? -16.231 4.427 25.425 1.00 92.25 135 CYS A CA 1
ATOM 1131 C C . CYS A 1 135 ? -17.491 3.634 25.782 1.00 92.25 135 CYS A C 1
ATOM 1133 O O . CYS A 1 135 ? -18.133 3.947 26.782 1.00 92.25 135 CYS A O 1
ATOM 1135 N N . LEU A 1 136 ? -17.807 2.592 25.011 1.00 92.12 136 LEU A N 1
ATOM 1136 C CA . LEU A 1 136 ? -18.965 1.730 25.247 1.00 92.12 136 LEU A CA 1
ATOM 1137 C C . LEU A 1 136 ? -18.868 0.998 26.598 1.00 92.12 136 LEU A C 1
ATOM 1139 O O . LEU A 1 136 ? -19.787 1.045 27.413 1.00 92.12 136 LEU A O 1
ATOM 1143 N N . TYR A 1 137 ? -17.711 0.391 26.875 1.00 90.94 137 TYR A N 1
ATOM 1144 C CA . TYR A 1 137 ? -17.432 -0.333 28.120 1.00 90.94 137 TYR A CA 1
ATOM 1145 C C . TYR A 1 137 ? -17.149 0.579 29.323 1.00 90.94 137 TYR A C 1
ATOM 1147 O O . TYR A 1 137 ? -16.861 0.083 30.413 1.00 90.94 137 TYR A O 1
ATOM 1155 N N . ASN A 1 138 ? -17.229 1.904 29.166 1.00 90.56 138 ASN A N 1
ATOM 1156 C CA . ASN A 1 138 ? -17.047 2.827 30.285 1.00 90.56 138 ASN A CA 1
ATOM 1157 C C . ASN A 1 138 ? -18.215 2.791 31.280 1.00 90.56 138 ASN A C 1
ATOM 1159 O O . ASN A 1 138 ? -18.067 3.290 32.391 1.00 90.56 138 ASN A O 1
ATOM 1163 N N . LYS A 1 139 ? -19.352 2.203 30.890 1.00 88.50 139 LYS A N 1
ATOM 1164 C CA . LYS A 1 139 ? -20.507 1.917 31.746 1.00 88.50 139 LYS A CA 1
ATOM 1165 C C . LYS A 1 139 ? -20.752 0.408 31.846 1.00 88.50 139 LYS A C 1
ATOM 1167 O O . LYS A 1 139 ? -20.448 -0.311 30.887 1.00 88.50 139 LYS A O 1
ATOM 1172 N N . PRO A 1 140 ? -21.258 -0.094 32.989 1.00 87.25 140 PRO A N 1
ATOM 1173 C CA . PRO A 1 140 ? -21.462 -1.524 33.181 1.00 87.25 140 PRO A CA 1
ATOM 1174 C C . PRO A 1 140 ? -22.478 -2.071 32.172 1.00 87.25 140 PRO A C 1
ATOM 1176 O O . PRO A 1 140 ? -23.412 -1.381 31.773 1.00 87.25 140 PRO A O 1
ATOM 1179 N N . GLU A 1 141 ? -22.317 -3.338 31.788 1.00 87.38 141 GLU A N 1
ATOM 1180 C CA . GLU A 1 141 ? -23.154 -3.979 30.760 1.00 87.38 141 GLU A CA 1
ATOM 1181 C C . GLU A 1 141 ? -24.644 -4.044 31.140 1.00 87.38 141 GLU A C 1
ATOM 1183 O O . GLU A 1 141 ? -25.522 -4.091 30.279 1.00 87.38 141 GLU A O 1
ATOM 1188 N N . SER A 1 142 ? -24.943 -4.010 32.441 1.00 88.75 142 SER A N 1
ATOM 1189 C CA . SER A 1 142 ? -26.310 -3.900 32.960 1.00 88.75 142 SER A CA 1
ATOM 1190 C C . SER A 1 142 ? -27.028 -2.630 32.486 1.00 88.75 142 SER A C 1
ATOM 1192 O O . SER A 1 142 ? -28.249 -2.646 32.362 1.00 88.75 142 SER A O 1
ATOM 1194 N N . ASP A 1 143 ? -26.275 -1.568 32.180 1.00 90.62 143 ASP A N 1
ATOM 1195 C CA . ASP A 1 143 ? -26.779 -0.249 31.774 1.00 90.62 143 ASP A CA 1
ATOM 1196 C C . ASP A 1 143 ? -26.706 -0.043 30.245 1.00 90.62 143 ASP A C 1
ATOM 1198 O O . ASP A 1 143 ? -26.787 1.083 29.733 1.00 90.62 143 ASP A O 1
ATOM 1202 N N . TRP A 1 144 ? -26.495 -1.124 29.490 1.00 94.62 144 TRP A N 1
ATOM 1203 C CA . TRP A 1 144 ? -26.433 -1.091 28.031 1.00 94.62 144 TRP A CA 1
ATOM 1204 C C . TRP A 1 144 ? -27.824 -1.126 27.402 1.00 94.62 144 TRP A C 1
ATOM 1206 O O . TRP A 1 144 ? -28.651 -1.986 27.720 1.00 94.62 144 TRP A O 1
ATOM 1216 N N . SER A 1 145 ? -28.060 -0.221 26.452 1.00 94.56 145 SER A N 1
ATOM 1217 C CA . SER A 1 145 ? -29.239 -0.251 25.593 1.00 94.56 145 SER A CA 1
ATOM 1218 C C . SER A 1 145 ? -29.098 -1.318 24.501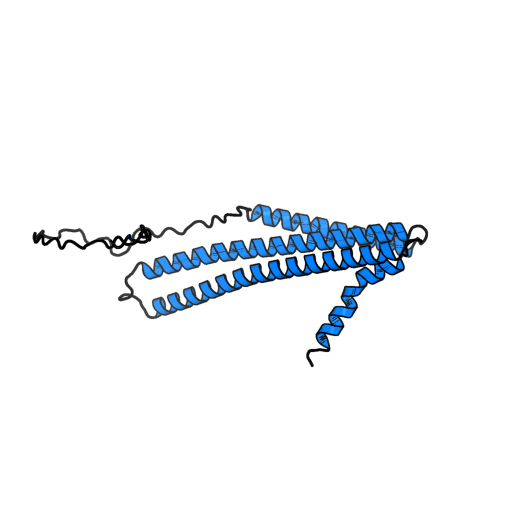 1.00 94.56 145 SER A C 1
ATOM 1220 O O . SER A 1 145 ? -28.029 -1.889 24.263 1.00 94.56 145 SER A O 1
ATOM 1222 N N . GLN A 1 146 ? -30.193 -1.584 23.787 1.00 95.69 146 GLN A N 1
ATOM 1223 C CA . GLN A 1 146 ? -30.141 -2.426 22.591 1.00 95.69 146 GLN A CA 1
ATOM 1224 C C . GLN A 1 146 ? -29.254 -1.804 21.499 1.00 95.69 146 GLN A C 1
ATOM 1226 O O . GLN A 1 146 ? -28.641 -2.536 20.721 1.00 95.69 146 GLN A O 1
ATOM 1231 N N . GLU A 1 147 ? -29.157 -0.473 21.447 1.00 95.75 147 GLU A N 1
ATOM 1232 C CA . GLU A 1 147 ? -28.263 0.219 20.515 1.00 95.75 147 GLU A CA 1
ATOM 1233 C C . GLU A 1 147 ? -26.801 0.018 20.907 1.00 95.75 147 GLU A C 1
ATOM 1235 O O . GLU A 1 147 ? -25.983 -0.209 20.022 1.00 95.75 147 GLU A O 1
ATOM 1240 N N . ASP A 1 148 ? -26.476 0.019 22.205 1.00 95.69 148 ASP A N 1
ATOM 1241 C CA . ASP A 1 148 ? -25.115 -0.255 22.684 1.00 95.69 148 ASP A CA 1
ATOM 1242 C C . ASP A 1 148 ? -24.660 -1.665 22.288 1.00 95.69 148 ASP A C 1
ATOM 1244 O O . ASP A 1 148 ? -23.563 -1.840 21.759 1.00 95.69 148 ASP A O 1
ATOM 1248 N N . ARG A 1 149 ? -25.533 -2.668 22.458 1.00 96.00 149 ARG A N 1
ATOM 1249 C CA . ARG A 1 149 ? -25.272 -4.049 22.007 1.00 96.00 149 ARG A CA 1
ATOM 1250 C C . ARG A 1 149 ? -25.119 -4.131 20.488 1.00 96.00 149 ARG A C 1
ATOM 1252 O O . ARG A 1 149 ? -24.231 -4.811 19.984 1.00 96.00 149 ARG A O 1
ATOM 1259 N N . GLY A 1 150 ? -25.963 -3.412 19.748 1.00 97.50 150 GLY A N 1
ATOM 1260 C CA . GLY A 1 150 ? -25.831 -3.304 18.295 1.00 97.50 150 GLY A CA 1
ATOM 1261 C C . GLY A 1 150 ? -24.513 -2.648 17.878 1.00 97.50 150 GLY A C 1
ATOM 1262 O O . GLY A 1 150 ? -23.888 -3.084 16.912 1.00 97.50 150 GLY A O 1
ATOM 1263 N N . ARG A 1 151 ? -24.062 -1.629 18.619 1.00 97.62 151 ARG A N 1
ATOM 1264 C CA . ARG A 1 151 ? -22.804 -0.935 18.353 1.00 97.62 151 ARG A CA 1
ATOM 1265 C C . ARG A 1 151 ? -21.600 -1.815 18.654 1.00 97.62 151 ARG A C 1
ATOM 1267 O O . ARG A 1 151 ? -20.679 -1.833 17.846 1.00 97.62 151 ARG A O 1
ATOM 1274 N N . GLU A 1 152 ? -21.616 -2.556 19.757 1.00 97.12 152 GLU A N 1
ATOM 1275 C CA . GLU A 1 152 ? -20.580 -3.545 20.072 1.00 97.12 152 GLU A CA 1
ATOM 1276 C C . GLU A 1 152 ? -20.404 -4.540 18.921 1.00 97.12 152 GLU A C 1
ATOM 1278 O O . GLU A 1 152 ? -19.291 -4.701 18.423 1.00 97.12 152 GLU A O 1
ATOM 1283 N N . GLN A 1 153 ? -21.499 -5.144 18.448 1.00 98.00 153 GLN A N 1
ATOM 1284 C CA . GLN A 1 153 ? -21.440 -6.109 17.352 1.00 98.00 153 GLN A CA 1
ATOM 1285 C C . GLN A 1 153 ? -20.836 -5.490 16.083 1.00 98.00 153 GLN A C 1
ATOM 1287 O O . GLN A 1 153 ? -19.947 -6.081 15.480 1.00 98.00 153 GLN A O 1
ATOM 1292 N N . GLN A 1 154 ? -21.253 -4.273 15.715 1.00 98.44 154 GLN A N 1
ATOM 1293 C CA . GLN A 1 154 ? -20.684 -3.560 14.565 1.00 98.44 154 GLN A CA 1
ATOM 1294 C C . GLN A 1 154 ? -19.179 -3.314 14.712 1.00 98.44 154 GLN A C 1
ATOM 1296 O O . GLN A 1 154 ? -18.430 -3.489 13.756 1.00 98.44 154 GLN A O 1
ATOM 1301 N N . LEU A 1 155 ? -18.734 -2.898 15.900 1.00 98.38 155 LEU A N 1
ATOM 1302 C CA . LEU A 1 155 ? -17.318 -2.662 16.170 1.00 98.38 155 LEU A CA 1
ATOM 1303 C C . LEU A 1 155 ? -16.518 -3.977 16.150 1.00 98.38 155 LEU A C 1
ATOM 1305 O O . LEU A 1 155 ? -15.361 -3.980 15.728 1.00 98.38 155 LEU A O 1
ATOM 1309 N N . MET A 1 156 ? -17.119 -5.096 16.573 1.00 98.50 156 MET A N 1
ATOM 1310 C CA . MET A 1 156 ? -16.494 -6.423 16.518 1.00 98.50 156 MET A CA 1
ATOM 1311 C C . MET A 1 156 ? -16.325 -6.889 15.075 1.00 98.50 156 MET A C 1
ATOM 1313 O O . MET A 1 156 ? -15.227 -7.301 14.696 1.00 98.50 156 MET A O 1
ATOM 1317 N N . ASP A 1 157 ? -17.383 -6.774 14.272 1.00 98.62 157 ASP A N 1
ATOM 1318 C CA . ASP A 1 157 ? -17.350 -7.101 12.847 1.00 98.62 157 ASP A CA 1
ATOM 1319 C C . ASP A 1 157 ? -16.287 -6.250 12.131 1.00 98.62 157 ASP A C 1
ATOM 1321 O O . ASP A 1 157 ? -15.462 -6.768 11.379 1.00 98.62 157 ASP A O 1
ATOM 1325 N N . GLU A 1 158 ? -16.211 -4.957 12.454 1.00 98.50 158 GLU A N 1
ATOM 1326 C CA . GLU A 1 158 ? -15.215 -4.057 11.880 1.00 98.50 158 GLU A CA 1
ATOM 1327 C C . GLU A 1 158 ? -13.771 -4.411 12.283 1.00 98.50 158 GLU A C 1
ATOM 1329 O O . GLU A 1 158 ? -12.866 -4.344 11.447 1.00 98.50 158 GLU A O 1
ATOM 1334 N N . LEU A 1 159 ? -13.517 -4.824 13.533 1.00 98.38 159 LEU A N 1
ATOM 1335 C CA . LEU A 1 159 ? -12.187 -5.313 13.925 1.00 98.38 159 LEU A CA 1
ATOM 1336 C C . LEU A 1 159 ? -11.785 -6.560 13.136 1.00 98.38 159 LEU A C 1
ATOM 1338 O O . LEU A 1 159 ? -10.627 -6.662 12.721 1.00 98.38 159 LEU A O 1
ATOM 1342 N N . VAL A 1 160 ? -12.715 -7.496 12.932 1.00 98.62 160 VAL A N 1
ATOM 1343 C CA . VAL A 1 160 ? -12.468 -8.700 12.126 1.00 98.62 160 VAL A CA 1
ATOM 1344 C C . VAL A 1 160 ? -12.137 -8.308 10.688 1.00 98.62 160 VAL A C 1
ATOM 1346 O O . VAL A 1 160 ? -11.104 -8.734 10.172 1.00 98.62 160 VAL A O 1
ATOM 1349 N N . ASP A 1 161 ? -12.916 -7.409 10.086 1.00 98.69 161 ASP A N 1
ATOM 1350 C CA . ASP A 1 161 ? -12.662 -6.902 8.735 1.00 98.69 161 ASP A CA 1
ATOM 1351 C C . ASP A 1 161 ? -11.292 -6.219 8.614 1.00 98.69 161 ASP A C 1
ATOM 1353 O O . ASP A 1 161 ? -10.574 -6.407 7.626 1.00 98.69 161 ASP A O 1
ATOM 1357 N N . ILE A 1 162 ? -10.887 -5.431 9.614 1.00 98.50 162 ILE A N 1
ATOM 1358 C CA . ILE A 1 162 ? -9.560 -4.800 9.650 1.00 98.50 162 ILE A CA 1
ATOM 1359 C C . ILE A 1 162 ? -8.462 -5.867 9.686 1.00 98.50 162 ILE A C 1
ATOM 1361 O O . ILE A 1 162 ? -7.493 -5.779 8.925 1.00 98.50 162 ILE A O 1
ATOM 1365 N N . ILE A 1 163 ? -8.598 -6.878 10.549 1.00 98.19 163 ILE A N 1
ATOM 1366 C CA . ILE A 1 163 ? -7.629 -7.974 10.673 1.00 98.19 163 ILE A CA 1
ATOM 1367 C C . ILE A 1 163 ? -7.525 -8.743 9.354 1.00 98.19 163 ILE A C 1
ATOM 1369 O O . ILE A 1 163 ? -6.416 -8.976 8.866 1.00 98.19 163 ILE A O 1
ATOM 1373 N N . ASP A 1 164 ? -8.653 -9.071 8.734 1.00 98.50 164 ASP A N 1
ATOM 1374 C CA . ASP A 1 164 ? -8.693 -9.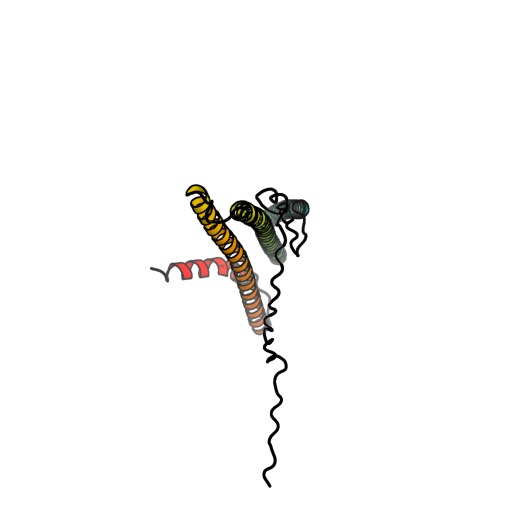788 7.463 1.00 98.50 164 ASP A CA 1
ATOM 1375 C C . ASP A 1 164 ? -8.060 -8.980 6.329 1.00 98.50 164 ASP A C 1
ATOM 1377 O O . ASP A 1 164 ? -7.275 -9.514 5.537 1.00 98.50 164 ASP A O 1
ATOM 1381 N N . GLN A 1 165 ? -8.293 -7.668 6.287 1.00 98.69 165 GLN A N 1
ATOM 1382 C CA . GLN A 1 165 ? -7.631 -6.794 5.322 1.00 98.69 165 GLN A CA 1
ATOM 1383 C C . GLN A 1 165 ? -6.114 -6.715 5.541 1.00 98.69 165 GLN A C 1
ATOM 1385 O O . GLN A 1 165 ? -5.364 -6.747 4.560 1.00 98.69 165 GLN A O 1
ATOM 1390 N N . ARG A 1 166 ? -5.631 -6.657 6.790 1.00 97.88 166 ARG A N 1
ATOM 1391 C CA . ARG A 1 166 ? -4.184 -6.701 7.094 1.00 97.88 166 ARG A CA 1
ATOM 1392 C C . ARG A 1 166 ? -3.583 -8.056 6.698 1.00 97.88 166 ARG A C 1
ATOM 1394 O O . ARG A 1 166 ? -2.527 -8.102 6.065 1.00 97.88 166 ARG A O 1
ATOM 1401 N N . ASN A 1 167 ? -4.290 -9.157 6.954 1.00 98.06 167 ASN A N 1
ATOM 1402 C CA . ASN A 1 167 ? -3.893 -10.500 6.520 1.00 98.06 167 ASN A CA 1
ATOM 1403 C C . ASN A 1 167 ? -3.823 -10.622 4.990 1.00 98.06 167 ASN A C 1
ATOM 1405 O O . ASN A 1 167 ? -2.908 -11.256 4.450 1.00 98.06 167 ASN A O 1
ATOM 1409 N N . GLN A 1 168 ? -4.750 -9.984 4.272 1.00 98.19 168 GLN A N 1
ATOM 1410 C CA . GLN A 1 168 ? -4.740 -9.933 2.813 1.00 98.19 168 GLN A CA 1
ATOM 1411 C C . GLN A 1 168 ? -3.513 -9.185 2.277 1.00 98.19 168 GLN A C 1
ATOM 1413 O O . GLN A 1 168 ? -2.919 -9.626 1.287 1.00 98.19 168 GLN A O 1
ATOM 1418 N N . ILE A 1 169 ? -3.106 -8.087 2.924 1.00 97.31 169 ILE A N 1
ATOM 1419 C CA . ILE A 1 169 ? -1.886 -7.344 2.571 1.00 97.31 169 ILE A CA 1
ATOM 1420 C C . ILE A 1 169 ? -0.659 -8.254 2.700 1.00 97.31 169 ILE A C 1
ATOM 1422 O O . ILE A 1 169 ? 0.091 -8.410 1.734 1.00 97.31 169 ILE A O 1
ATOM 1426 N N . ILE A 1 170 ? -0.495 -8.909 3.855 1.00 96.69 170 ILE A N 1
ATOM 1427 C CA . ILE A 1 170 ? 0.628 -9.822 4.126 1.00 96.69 170 ILE A CA 1
ATOM 1428 C C . ILE A 1 170 ? 0.669 -10.939 3.079 1.00 96.69 170 ILE A C 1
ATOM 1430 O O . ILE A 1 170 ? 1.681 -11.138 2.406 1.00 96.69 170 ILE A O 1
ATOM 1434 N N . SER A 1 171 ? -0.468 -11.605 2.869 1.00 97.31 171 SER A N 1
ATOM 1435 C CA . SER A 1 171 ? -0.596 -12.694 1.899 1.00 97.31 171 SER A CA 1
ATOM 1436 C C . SER A 1 171 ? -0.228 -12.248 0.482 1.00 97.31 171 SER A C 1
ATOM 1438 O O . SER A 1 171 ? 0.445 -12.976 -0.249 1.00 97.31 171 SER A O 1
ATOM 1440 N N . SER A 1 172 ? -0.642 -11.044 0.083 1.00 95.88 172 SER A N 1
ATOM 1441 C CA . SER A 1 172 ? -0.362 -10.500 -1.249 1.00 95.88 172 SER A CA 1
ATOM 1442 C C . SER A 1 172 ? 1.126 -10.195 -1.444 1.00 95.88 172 SER A C 1
ATOM 1444 O O . SER A 1 172 ? 1.694 -10.555 -2.480 1.00 95.88 172 SER A O 1
ATOM 1446 N N . LEU A 1 173 ? 1.774 -9.592 -0.443 1.00 93.94 173 LEU A N 1
ATOM 1447 C CA . LEU A 1 173 ? 3.213 -9.318 -0.454 1.00 93.94 173 LEU A CA 1
ATOM 1448 C C . LEU A 1 173 ? 4.039 -10.612 -0.484 1.00 93.94 173 LEU A C 1
ATOM 1450 O O . LEU A 1 173 ? 5.000 -10.722 -1.252 1.00 93.94 173 LEU A O 1
ATOM 1454 N N . ASP A 1 174 ? 3.638 -11.628 0.280 1.00 94.50 174 ASP A N 1
ATOM 1455 C CA . ASP A 1 174 ? 4.308 -12.929 0.293 1.00 94.50 174 ASP A CA 1
ATOM 1456 C C . ASP A 1 174 ? 4.175 -13.668 -1.041 1.00 94.50 174 ASP A C 1
ATOM 1458 O O . ASP A 1 174 ? 5.161 -14.207 -1.563 1.00 94.50 174 ASP A O 1
ATOM 1462 N N . GLN A 1 175 ? 2.987 -13.639 -1.649 1.00 94.38 175 GLN A N 1
ATOM 1463 C CA . GLN A 1 175 ? 2.775 -14.177 -2.993 1.00 94.38 175 GLN A CA 1
ATOM 1464 C C . GLN A 1 175 ? 3.649 -13.460 -4.028 1.00 94.38 175 GLN A C 1
ATOM 1466 O O . GLN A 1 175 ? 4.268 -14.111 -4.876 1.00 94.38 175 GLN A O 1
ATOM 1471 N N . ASP A 1 176 ? 3.747 -12.131 -3.967 1.00 90.69 176 ASP A N 1
ATOM 1472 C CA . ASP A 1 176 ? 4.603 -11.359 -4.870 1.00 90.69 176 ASP A CA 1
ATOM 1473 C C . ASP A 1 176 ? 6.086 -11.685 -4.683 1.00 90.69 176 ASP A C 1
ATOM 1475 O O . ASP A 1 176 ? 6.805 -11.912 -5.668 1.00 90.69 176 ASP A O 1
ATOM 1479 N N . ARG A 1 177 ? 6.540 -11.817 -3.435 1.00 91.12 177 ARG A N 1
ATOM 1480 C CA . ARG A 1 177 ? 7.900 -12.251 -3.105 1.00 91.12 177 ARG A CA 1
ATOM 1481 C C . ARG A 1 177 ? 8.195 -13.644 -3.660 1.00 91.12 177 ARG A C 1
ATOM 1483 O O . ARG A 1 177 ? 9.266 -13.857 -4.239 1.00 91.12 177 ARG A O 1
ATOM 1490 N N . GLN A 1 178 ? 7.259 -14.581 -3.529 1.00 91.75 178 GLN A N 1
ATOM 1491 C CA . GLN A 1 178 ? 7.404 -15.941 -4.043 1.00 91.75 178 GLN A CA 1
ATOM 1492 C C . GLN A 1 178 ? 7.469 -15.965 -5.578 1.00 91.75 178 GLN A C 1
ATOM 1494 O O . GLN A 1 178 ? 8.422 -16.506 -6.147 1.00 91.75 178 GLN A O 1
ATOM 1499 N N . ARG A 1 179 ? 6.551 -15.263 -6.256 1.00 89.06 179 ARG A N 1
ATOM 1500 C CA . ARG A 1 179 ? 6.569 -15.105 -7.722 1.00 89.06 179 ARG A CA 1
ATOM 1501 C C . ARG A 1 179 ? 7.892 -14.525 -8.225 1.00 89.06 179 ARG A C 1
ATOM 1503 O O . ARG A 1 179 ? 8.397 -14.938 -9.271 1.00 89.06 179 ARG A O 1
ATOM 1510 N N . CYS A 1 180 ? 8.471 -13.561 -7.509 1.00 85.88 180 CYS A N 1
ATOM 1511 C CA . CYS A 1 180 ? 9.756 -12.966 -7.881 1.00 85.88 180 CYS A CA 1
ATOM 1512 C C . CYS A 1 180 ? 10.924 -13.951 -7.737 1.00 85.88 180 CYS A C 1
ATOM 1514 O O . CYS A 1 180 ? 11.777 -14.025 -8.626 1.00 85.88 180 CYS A O 1
ATOM 1516 N N . LYS A 1 181 ? 10.952 -14.745 -6.659 1.00 86.00 181 LYS A N 1
ATOM 1517 C CA . LYS A 1 181 ? 11.967 -15.793 -6.454 1.00 86.00 181 LYS A CA 1
ATOM 1518 C C . LYS A 1 181 ? 11.919 -16.851 -7.555 1.00 86.00 181 LYS A C 1
ATOM 1520 O O . LYS A 1 181 ? 12.961 -17.203 -8.103 1.00 86.00 181 LYS A O 1
ATOM 1525 N N . GLU A 1 182 ? 10.727 -17.305 -7.929 1.00 85.81 182 GLU A N 1
ATOM 1526 C CA . GLU A 1 182 ? 10.532 -18.301 -8.990 1.00 85.81 182 GLU A CA 1
ATOM 1527 C C . GLU A 1 182 ? 10.992 -17.787 -10.358 1.00 85.81 182 GLU A C 1
ATOM 1529 O O . GLU A 1 182 ? 11.719 -18.478 -11.081 1.00 85.81 182 GLU A O 1
ATOM 1534 N N . LYS A 1 183 ? 10.653 -16.537 -10.698 1.00 80.12 183 LYS A N 1
ATOM 1535 C CA . LYS A 1 183 ? 11.147 -15.874 -11.918 1.00 80.12 183 LYS A CA 1
ATOM 1536 C C . LYS A 1 183 ? 12.673 -15.757 -11.930 1.00 80.12 183 LYS A C 1
ATOM 1538 O O . LYS A 1 183 ? 13.304 -15.997 -12.956 1.00 80.12 183 LYS A O 1
ATOM 1543 N N . LYS A 1 184 ? 13.295 -15.439 -10.790 1.00 80.25 184 LYS A N 1
ATOM 1544 C CA . LYS A 1 184 ? 14.761 -15.373 -10.678 1.00 80.25 184 LYS A CA 1
ATOM 1545 C C . LYS A 1 184 ? 15.404 -16.754 -10.830 1.00 80.25 184 LYS A C 1
ATOM 1547 O O . LYS A 1 184 ? 16.386 -16.886 -11.558 1.00 80.25 184 LYS A O 1
ATOM 1552 N N . TYR A 1 185 ? 14.847 -17.778 -10.185 1.00 79.00 185 TYR A N 1
ATOM 1553 C CA . TYR A 1 185 ? 15.340 -19.155 -10.265 1.00 79.00 185 TYR A CA 1
ATOM 1554 C C . TYR A 1 185 ? 15.248 -19.717 -11.690 1.00 79.00 185 TYR A C 1
ATOM 1556 O O . TYR A 1 185 ? 16.215 -20.283 -12.198 1.00 79.00 185 TYR A O 1
ATOM 1564 N N . THR A 1 186 ? 14.112 -19.518 -12.363 1.00 78.00 186 THR A N 1
ATOM 1565 C CA . THR A 1 186 ? 13.919 -19.939 -13.762 1.00 78.00 186 THR A CA 1
ATOM 1566 C C . THR A 1 186 ? 14.903 -19.240 -14.695 1.00 78.00 186 THR A C 1
ATOM 1568 O O . THR A 1 186 ? 15.617 -19.919 -15.432 1.00 78.00 186 THR A O 1
ATOM 1571 N N . LEU A 1 187 ? 15.056 -17.916 -14.573 1.00 76.94 187 LEU A N 1
ATOM 1572 C CA . LEU A 1 187 ? 16.034 -17.159 -15.355 1.00 76.94 187 LEU A CA 1
ATOM 1573 C C . LEU A 1 187 ? 17.474 -17.646 -15.122 1.00 76.94 187 LEU A C 1
ATOM 1575 O O . LEU A 1 187 ? 18.242 -17.781 -16.073 1.00 76.94 187 LEU A O 1
ATOM 1579 N N . GLN A 1 188 ? 17.862 -17.933 -13.875 1.00 75.25 188 GLN A N 1
ATOM 1580 C CA . GLN A 1 188 ? 19.189 -18.480 -13.565 1.00 75.25 188 GLN A CA 1
ATOM 1581 C C . GLN A 1 188 ? 19.392 -19.879 -14.153 1.00 75.25 188 GLN A C 1
ATOM 1583 O O . GLN A 1 188 ? 20.443 -20.159 -14.732 1.00 75.25 188 GLN A O 1
ATOM 1588 N N . LYS A 1 189 ? 18.384 -20.750 -14.048 1.00 75.44 189 LYS A N 1
ATOM 1589 C CA . LYS A 1 189 ? 18.417 -22.101 -14.616 1.00 75.44 189 LYS A CA 1
ATOM 1590 C C . LYS A 1 189 ? 18.567 -22.060 -16.135 1.00 75.44 189 LYS A C 1
ATOM 1592 O O . LYS A 1 189 ? 19.339 -22.842 -16.688 1.00 75.44 189 LYS A O 1
ATOM 1597 N N . ASP A 1 190 ? 17.879 -21.138 -16.799 1.00 75.31 190 ASP A N 1
ATOM 1598 C CA . ASP A 1 190 ? 17.972 -20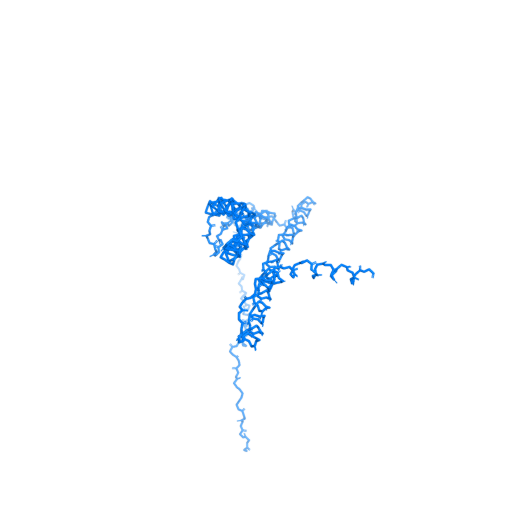.966 -18.247 1.00 75.31 190 ASP A CA 1
ATOM 1599 C C . ASP A 1 190 ? 19.332 -20.395 -18.659 1.00 75.31 190 ASP A C 1
ATOM 1601 O O . ASP A 1 190 ? 19.961 -20.939 -19.567 1.00 75.31 190 ASP A O 1
ATOM 1605 N N . LYS A 1 191 ? 19.865 -19.405 -17.929 1.00 70.88 191 LYS A N 1
ATOM 1606 C CA . LYS A 1 191 ? 21.246 -18.922 -18.121 1.00 70.88 191 LYS A CA 1
ATOM 1607 C C . LYS A 1 191 ? 22.275 -20.053 -17.983 1.00 70.88 191 LYS A C 1
ATOM 1609 O O . LYS A 1 191 ? 23.149 -20.186 -18.837 1.00 70.88 191 LYS A O 1
ATOM 1614 N N . LEU A 1 192 ? 22.144 -20.914 -16.969 1.00 68.94 192 LEU A N 1
ATOM 1615 C CA . LEU A 1 192 ? 23.050 -22.048 -16.747 1.00 68.94 192 LEU A CA 1
ATOM 1616 C C . LEU A 1 192 ? 22.950 -23.106 -17.857 1.00 68.94 192 LEU A C 1
ATOM 1618 O O . LEU A 1 192 ? 23.969 -23.617 -18.322 1.00 68.94 192 LEU A O 1
ATOM 1622 N N . LYS A 1 193 ? 21.732 -23.432 -18.310 1.00 69.38 193 LYS A N 1
ATOM 1623 C CA . LYS A 1 193 ? 21.519 -24.341 -19.449 1.00 69.38 193 LYS A CA 1
ATOM 1624 C C . LYS A 1 193 ? 22.139 -23.796 -20.733 1.00 69.38 193 LYS A C 1
ATOM 1626 O O . LYS A 1 193 ? 22.648 -24.585 -21.523 1.00 69.38 193 LYS A O 1
ATOM 1631 N N . GLN A 1 194 ? 22.100 -22.481 -20.938 1.00 62.09 194 GLN A N 1
ATOM 1632 C CA . GLN A 1 194 ? 22.675 -21.857 -22.126 1.00 62.09 194 GLN A CA 1
ATOM 1633 C C . GLN A 1 194 ? 24.196 -21.778 -22.067 1.00 62.09 194 GLN A C 1
ATOM 1635 O O . GLN A 1 194 ? 24.825 -22.119 -23.060 1.00 62.09 194 GLN A O 1
ATOM 1640 N N . LEU A 1 195 ? 24.799 -21.475 -20.913 1.00 56.91 195 LEU A N 1
ATOM 1641 C CA . LEU A 1 195 ? 26.259 -21.522 -20.758 1.00 56.91 195 LEU A CA 1
ATOM 1642 C C . LEU A 1 195 ? 26.822 -22.925 -21.049 1.00 56.91 195 LEU A C 1
ATOM 1644 O O . LEU A 1 195 ? 27.890 -23.060 -21.636 1.00 56.91 195 LEU A O 1
ATOM 1648 N N . LYS A 1 196 ? 26.061 -23.976 -20.713 1.00 58.00 196 LYS A N 1
ATOM 1649 C CA . LYS A 1 196 ? 26.395 -25.367 -21.064 1.00 58.00 196 LYS A CA 1
ATOM 1650 C C . LYS A 1 196 ? 26.205 -25.700 -22.553 1.00 58.00 196 LYS A C 1
ATOM 1652 O O . LYS A 1 196 ? 26.776 -26.680 -23.016 1.00 58.00 196 LYS A O 1
ATOM 1657 N N . LYS A 1 197 ? 25.410 -24.921 -23.299 1.00 56.91 197 LYS A N 1
ATOM 1658 C CA . LYS A 1 197 ? 25.121 -25.125 -24.734 1.00 56.91 197 LYS A CA 1
ATOM 1659 C C . LYS A 1 197 ? 25.942 -24.219 -25.658 1.00 56.91 197 LYS A C 1
ATOM 1661 O O . LYS A 1 197 ? 26.169 -24.585 -26.807 1.00 56.91 197 LYS A O 1
ATOM 1666 N N . SER A 1 198 ? 26.403 -23.057 -25.195 1.00 47.06 198 SER A N 1
ATOM 1667 C CA . SER A 1 198 ? 27.123 -22.085 -26.018 1.00 47.06 198 SER A CA 1
ATOM 1668 C C . SER A 1 198 ? 28.643 -22.167 -25.821 1.00 47.06 198 SER A C 1
ATOM 1670 O O . SER A 1 198 ? 29.225 -21.374 -25.087 1.00 47.06 198 SER A O 1
ATOM 1672 N N . LYS A 1 199 ? 29.298 -23.057 -26.581 1.00 47.38 199 LYS A N 1
ATOM 1673 C CA . LYS A 1 199 ? 30.638 -22.793 -27.154 1.00 47.38 199 LYS A CA 1
ATOM 1674 C C . LYS A 1 199 ? 30.553 -21.973 -28.465 1.00 47.38 199 LYS A C 1
ATOM 1676 O O . LYS A 1 199 ? 31.500 -21.943 -29.240 1.00 47.38 199 LYS A O 1
ATOM 1681 N N . GLY A 1 200 ? 29.430 -21.299 -28.739 1.00 48.62 200 GLY A N 1
ATOM 1682 C CA . GLY A 1 200 ? 29.232 -20.497 -29.950 1.00 48.62 200 GLY A CA 1
ATOM 1683 C C . GLY A 1 200 ? 28.119 -19.452 -29.811 1.00 48.62 200 GLY A C 1
ATOM 1684 O O . GLY A 1 200 ? 27.059 -19.761 -29.276 1.00 48.62 200 GLY A O 1
ATOM 1685 N N . LYS A 1 201 ? 28.437 -18.232 -30.277 1.00 51.34 201 LYS A N 1
ATOM 1686 C CA . LYS A 1 201 ? 27.649 -16.998 -30.524 1.00 51.34 201 LYS A CA 1
ATOM 1687 C C . LYS A 1 201 ? 26.236 -16.883 -29.912 1.00 51.34 201 LYS A C 1
ATOM 1689 O O . LYS A 1 201 ? 25.327 -17.651 -30.224 1.00 51.34 201 LYS A O 1
ATOM 1694 N N . PHE A 1 202 ? 26.060 -15.828 -29.110 1.00 48.31 202 PHE A N 1
ATOM 1695 C CA . PHE A 1 202 ? 24.791 -15.358 -28.542 1.00 48.31 202 PHE A CA 1
ATOM 1696 C C . PHE A 1 202 ? 23.757 -15.098 -29.657 1.00 48.31 202 PHE A C 1
ATOM 1698 O O . PHE A 1 202 ? 24.112 -14.562 -30.701 1.00 48.31 202 PHE A O 1
ATOM 1705 N N . LYS A 1 203 ? 22.493 -15.515 -29.471 1.00 56.69 203 LYS A N 1
ATOM 1706 C CA . LYS A 1 203 ? 21.411 -15.311 -30.456 1.00 56.69 203 LYS A CA 1
ATOM 1707 C C . LYS A 1 203 ? 20.274 -14.474 -29.848 1.00 56.69 203 LYS A C 1
ATOM 1709 O O . LYS A 1 203 ? 19.636 -14.959 -28.908 1.00 56.69 203 LYS A O 1
ATOM 1714 N N . PRO A 1 204 ? 19.940 -13.298 -30.408 1.00 52.12 204 PRO A N 1
ATOM 1715 C CA . PRO A 1 204 ? 18.867 -12.415 -29.919 1.00 52.12 204 PRO A CA 1
ATOM 1716 C C . PRO A 1 204 ? 17.485 -13.081 -29.813 1.00 52.12 204 PRO A C 1
ATOM 1718 O O . PRO A 1 204 ? 16.698 -12.791 -28.912 1.00 52.12 204 PRO A O 1
ATOM 1721 N N . THR A 1 205 ? 17.210 -14.069 -30.668 1.00 51.81 205 THR A N 1
ATOM 1722 C CA . THR A 1 205 ? 15.960 -14.853 -30.689 1.00 51.81 205 THR A CA 1
ATOM 1723 C C . THR A 1 205 ? 15.696 -15.614 -29.383 1.00 51.81 205 THR A C 1
ATOM 1725 O O . THR A 1 205 ? 14.558 -15.951 -29.063 1.00 51.81 205 THR A O 1
ATOM 1728 N N . ILE A 1 206 ? 16.743 -15.910 -28.612 1.00 56.22 206 ILE A N 1
ATOM 1729 C CA . ILE A 1 206 ? 16.638 -16.616 -27.330 1.00 56.22 206 ILE A CA 1
ATOM 1730 C C . ILE A 1 206 ? 16.096 -15.679 -26.248 1.00 56.22 206 ILE A C 1
ATOM 1732 O O . ILE A 1 206 ? 15.337 -16.109 -25.382 1.00 56.22 206 ILE A O 1
ATOM 1736 N N . VAL A 1 207 ? 16.441 -14.394 -26.317 1.00 53.47 207 VAL A N 1
ATOM 1737 C CA . VAL A 1 207 ? 16.077 -13.415 -25.290 1.00 53.47 207 VAL A CA 1
ATOM 1738 C C . VAL A 1 207 ? 14.600 -13.011 -25.408 1.00 53.47 207 VAL A C 1
ATOM 1740 O O . VAL A 1 207 ? 13.919 -12.873 -24.394 1.00 53.47 207 VAL A O 1
ATOM 1743 N N . PHE A 1 208 ? 14.055 -12.980 -26.630 1.00 54.34 208 PHE A N 1
ATOM 1744 C CA . PHE A 1 208 ? 12.609 -12.859 -26.871 1.00 54.34 208 PHE A CA 1
ATOM 1745 C C . PHE A 1 208 ? 11.797 -14.048 -26.332 1.00 54.34 208 PHE A C 1
ATOM 1747 O O . PHE A 1 208 ? 10.709 -13.852 -25.792 1.00 54.34 208 PHE A O 1
ATOM 1754 N N . LYS A 1 209 ? 12.319 -15.282 -26.410 1.00 56.47 209 LYS A N 1
ATOM 1755 C CA . LYS A 1 209 ? 11.642 -16.466 -25.842 1.00 56.47 209 LYS A CA 1
ATOM 1756 C C . LYS A 1 209 ? 11.531 -16.389 -24.317 1.00 56.47 209 LYS A C 1
ATOM 1758 O O . LYS A 1 209 ? 10.488 -16.722 -23.769 1.00 56.47 209 LYS A O 1
ATOM 1763 N N . ILE A 1 210 ? 12.559 -15.862 -23.648 1.00 53.12 210 ILE A N 1
ATOM 1764 C CA . ILE A 1 210 ? 12.560 -15.653 -22.192 1.00 53.12 210 ILE A CA 1
ATOM 1765 C C . ILE A 1 210 ? 11.491 -14.621 -21.770 1.00 53.12 210 ILE A C 1
ATOM 1767 O O . ILE A 1 210 ? 10.853 -14.800 -20.734 1.00 53.12 210 ILE A O 1
ATOM 1771 N N . LEU A 1 211 ? 11.240 -13.585 -22.585 1.00 51.84 211 LEU A N 1
ATOM 1772 C CA . LEU A 1 211 ? 10.183 -12.585 -22.346 1.00 51.84 211 LEU A CA 1
ATOM 1773 C C . LEU A 1 211 ? 8.768 -13.128 -22.597 1.00 51.84 211 LEU A C 1
ATOM 1775 O O . LEU A 1 211 ? 7.847 -12.814 -21.840 1.00 51.84 211 LEU A O 1
ATOM 1779 N N . ASN A 1 212 ? 8.594 -13.956 -23.631 1.00 48.59 212 ASN A N 1
ATOM 1780 C CA . ASN A 1 212 ? 7.285 -14.459 -24.062 1.00 48.59 212 ASN A CA 1
ATOM 1781 C C . ASN A 1 212 ? 6.709 -15.590 -23.199 1.00 48.59 212 ASN A C 1
ATOM 1783 O O . ASN A 1 212 ? 5.540 -15.935 -23.362 1.00 48.59 212 ASN A O 1
ATOM 1787 N N . HIS A 1 213 ? 7.436 -16.119 -22.210 1.00 51.84 213 HIS A N 1
ATOM 1788 C CA . HIS A 1 213 ? 6.875 -17.116 -21.284 1.00 51.84 213 HIS A CA 1
ATOM 1789 C C . HIS A 1 213 ? 5.745 -16.580 -20.375 1.00 51.84 213 HIS A C 1
ATOM 1791 O O . HIS A 1 213 ? 5.144 -17.360 -19.634 1.00 51.84 213 HIS A O 1
ATOM 1797 N N . LYS A 1 214 ? 5.410 -15.281 -20.452 1.00 44.09 214 LYS A N 1
ATOM 1798 C CA . LYS A 1 214 ? 4.157 -14.719 -19.914 1.00 44.09 214 LYS A CA 1
ATOM 1799 C C . LYS A 1 214 ? 2.916 -15.025 -20.770 1.00 44.09 214 LYS A C 1
ATOM 1801 O O . LYS A 1 214 ? 1.818 -14.983 -20.232 1.00 44.09 214 LYS A O 1
ATOM 1806 N N . ALA A 1 215 ? 3.047 -15.324 -22.063 1.00 41.09 215 ALA A N 1
ATOM 1807 C CA . ALA A 1 215 ? 1.891 -15.542 -22.939 1.00 41.09 215 ALA A CA 1
ATOM 1808 C C . ALA A 1 215 ? 1.367 -16.989 -22.886 1.00 41.09 215 ALA A C 1
ATOM 1810 O O . ALA A 1 215 ? 0.160 -17.201 -22.870 1.00 41.09 215 ALA A O 1
ATOM 1811 N N . GLU A 1 216 ? 2.255 -17.983 -22.796 1.00 39.78 216 GLU A N 1
ATOM 1812 C CA . GLU A 1 216 ? 1.845 -19.397 -22.852 1.00 39.78 216 GLU A CA 1
ATOM 1813 C C . GLU A 1 216 ? 1.299 -19.925 -21.517 1.00 39.78 216 GLU A C 1
ATOM 1815 O O . GLU A 1 216 ? 0.280 -20.608 -21.495 1.00 39.78 216 GLU A O 1
ATOM 1820 N N . ARG A 1 217 ? 1.896 -19.555 -20.373 1.00 45.44 217 ARG A N 1
ATOM 1821 C CA . ARG A 1 217 ? 1.467 -20.103 -19.067 1.00 45.44 217 ARG A CA 1
ATOM 1822 C C . ARG A 1 217 ? 0.121 -19.570 -18.578 1.00 45.44 217 ARG A C 1
ATOM 1824 O O . ARG A 1 217 ? -0.513 -20.210 -17.747 1.00 45.44 217 ARG A O 1
ATOM 1831 N N . THR A 1 218 ? -0.302 -18.411 -19.076 1.00 41.31 218 THR A N 1
ATOM 1832 C CA . THR A 1 218 ? -1.592 -17.806 -18.711 1.00 41.31 218 THR A CA 1
ATOM 1833 C C . THR A 1 218 ? -2.751 -18.439 -19.488 1.00 41.31 218 THR A C 1
ATOM 1835 O O . THR A 1 218 ? -3.870 -18.432 -18.991 1.00 41.31 218 THR A O 1
ATOM 1838 N N . LYS A 1 219 ? -2.489 -19.054 -20.655 1.00 40.69 219 LYS A N 1
ATOM 1839 C CA . LYS A 1 219 ? -3.476 -19.878 -21.376 1.00 40.69 219 LYS A CA 1
ATOM 1840 C C . LYS A 1 219 ? -3.635 -21.262 -20.741 1.00 40.69 219 LYS A C 1
ATOM 1842 O O . LYS A 1 219 ? -4.752 -21.660 -20.431 1.00 40.69 219 LYS A O 1
ATOM 1847 N N . ASP A 1 220 ? -2.526 -21.922 -20.405 1.00 38.25 220 ASP A N 1
ATOM 1848 C CA . ASP A 1 220 ? -2.547 -23.267 -19.800 1.00 38.25 220 ASP A CA 1
ATOM 1849 C C . ASP A 1 220 ? -3.203 -23.339 -18.406 1.00 38.25 220 ASP A C 1
ATOM 1851 O O . ASP A 1 220 ? -3.546 -24.426 -17.936 1.00 38.25 220 ASP A O 1
ATOM 1855 N N . SER A 1 221 ? -3.367 -22.205 -17.715 1.00 38.62 221 SER A N 1
ATOM 1856 C CA . SER A 1 221 ? -4.056 -22.155 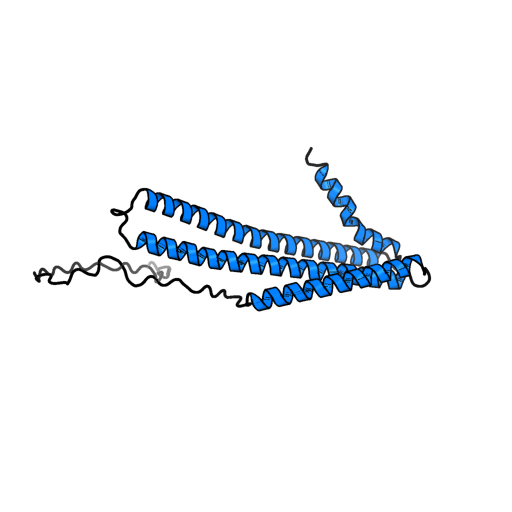-16.420 1.00 38.62 221 SER A CA 1
ATOM 1857 C C . SER A 1 221 ? -5.565 -21.918 -16.534 1.00 38.62 221 SER A C 1
ATOM 1859 O O . SER A 1 221 ? -6.249 -22.124 -15.531 1.00 38.62 221 SER A O 1
ATOM 1861 N N . MET A 1 222 ? -6.090 -21.496 -17.691 1.00 45.31 222 MET A N 1
ATOM 1862 C CA . MET A 1 222 ? -7.540 -21.355 -17.893 1.00 45.31 222 MET A CA 1
ATOM 1863 C C . MET A 1 222 ? -8.161 -22.641 -18.456 1.00 45.31 222 MET A C 1
ATOM 1865 O O . MET A 1 222 ? -9.248 -23.008 -18.028 1.00 45.31 222 MET A O 1
ATOM 1869 N N . ASP A 1 223 ? -7.432 -23.405 -19.277 1.00 44.97 223 ASP A N 1
ATOM 1870 C CA . ASP A 1 223 ? -7.945 -24.650 -19.882 1.00 44.97 223 ASP A CA 1
ATOM 1871 C C . ASP A 1 223 ? -7.979 -25.869 -18.935 1.00 44.97 223 ASP A C 1
ATOM 1873 O O . ASP A 1 223 ? -8.473 -26.931 -19.300 1.00 44.97 223 ASP A O 1
ATOM 1877 N N . LYS A 1 224 ? -7.482 -25.750 -17.695 1.00 47.78 224 LYS A N 1
ATOM 1878 C CA . LYS A 1 224 ? -7.551 -26.826 -16.679 1.00 47.78 224 LYS A CA 1
ATOM 1879 C C . LYS A 1 224 ? -8.653 -26.637 -15.637 1.00 47.78 224 LYS A C 1
ATOM 1881 O O . LYS A 1 224 ? -8.661 -27.335 -14.622 1.00 47.78 224 LYS A O 1
ATOM 1886 N N . LYS A 1 225 ? -9.559 -25.683 -15.855 1.00 46.06 225 LYS A N 1
ATOM 1887 C CA . LYS A 1 225 ? -10.688 -25.411 -14.956 1.00 46.06 225 LYS A CA 1
ATOM 1888 C C . LYS A 1 225 ? -12.000 -25.248 -15.732 1.00 46.06 225 LYS A C 1
ATOM 1890 O O . LYS A 1 225 ? -12.762 -24.316 -15.486 1.00 46.06 225 LYS A O 1
ATOM 1895 N N . SER A 1 226 ? -12.239 -26.150 -16.680 1.00 37.94 226 SER A N 1
ATOM 1896 C CA . SER A 1 226 ? -13.526 -26.365 -17.351 1.00 37.94 226 SER A CA 1
ATOM 1897 C C . SER A 1 226 ? -13.829 -27.854 -17.398 1.00 37.94 226 SER A C 1
ATOM 1899 O O . SER A 1 226 ? -12.858 -28.631 -17.544 1.00 37.94 226 SER A O 1
#

Organism: Lates calcarifer (NCBI:txid8187)

Sequence (226 aa):
PRSKLACKENPFDRKPARTRSKTFQDLPSSHPSSPEHGFPLIKRKVQTDQCVSTEELQAEMGELDKQLWALEQRGVELERKLRDCKKEEERMLMEWFSVIHERQALVRRDKELVYLTKQQRLEERQADVEYEFRCLYNKPESDWSQEDRGREQQLMDELVDIIDQRNQIISSLDQDRQRCKEKKYTLQKDKLKQLKKSKGKFKPTIVFKILNHKAERTKDSMDKKS

Foldseek 3Di:
DDDDDDDDDDPPPDDDDDDDDDDDDDDPPPDPCDPPWDDDQDQDDDDDPPPDDPVNLVVVLVVLVVVLVVLVVVLVVLVVCVVVDDPCVVVSVVVNVVSVVVNVVSVLVNLVSVLVVVLVVLSVVLSVLVSVVCVLVRDPPVPDDPVSVVSVVVSVVSNVVSVVSNVVSVVVNVVVVVVVVVLVVVVVVVVVVVVVVDPDDDDPVVVVVNVCVVPPVVVVVVVVPD

Radius of gyration: 32.46 Å; chains: 1; bounding box: 61×62×99 Å

InterPro domains:
  IPR022735 bMERB domain [PF12130] (58-183)
  IPR022735 bMERB domain [PS51848] (43-189)
  IPR022735 bMERB domain [SM01203] (51-189)
  IPR050540 F-actin Monooxygenase Mical [PTHR23167] (53-186)

pLDDT: mean 76.47, std 21.67, range [34.38, 98.69]

Secondary structure (DSSP, 8-state):
--PPPP-PPPTT--PPP------------------SS-S--PPPP---SS---HHHHHHHHHHHHHHHHHHHHHHHHHHHHHHH-GGGHHHHHHHHHHHHHHHHHHHHHHHHHHHHHHHHHHHHHHHHHHHHHHHHTTS-GGG--HHHHHHHHHHHHHHHHHHHHHHHHHHHHHHHHHHHHHHHHHHHHHHHHHHTT-SS---HHHHHHHHHHHHHHHHHTTTT--